Protein AF-A0A959F162-F1 (afdb_monomer_lite)

Foldseek 3Di:
DVLLVVVLQVVQVVVVDDRDDDPVSVCVCVVVVCSVLVLVVVLLVVVCVVPVVLSQLQQLLQLLLVQADPVLFGHKDFPVRSCQQQVVVPVCVVVVVVSCVVSQQKDWDDDPDPPDGIIIIGSDGSVRVVSVVCLCPDPGLQSLLVVLLVVLLVQQPDPDPDRDADDPVSLVSNVSSCNNHTDDDPSSVVSSVVNVVVNVVVVVVVVVVVVVVVVVVVVVVVVVVVVVD

Secondary structure (DSSP, 8-state):
-HHHHHHHHHHHHHTSS-----HHHHHHHHHH-HHHHHHHHHHHHHHHHH-HHHHHHSHHHHHHHHTB-TTS-B--EEHHHHHHHTGGGHHHHHHHHHHHHHTTSEEEEPPSSTTPPPEEEES-TTHHHHHHHHHHH--SHHHHHHHHHHHHHHHHTS--SS--PPPHHHHHHHHHHGGGSPPPPHHHHHHHHHHHHHHHHHHHHHHHHHHHHHHHHHHHHHHHHHH--

Sequence (229 aa):
LQILLQKMWQEATQTGAPPAFTIQQYRHLKRRGILLSHFLQEKLEELGRWNREVIDSGLVIDLLMFHTTAHSTSNQRRISEIRERYEHRLDVLENLLQEFRAKYLLVDVPNQQEAGEDALSLAHDILAPLIRKEFEVSDKPGQMAARILANRVREWRGKDEEKPLLDETSLEIVEKGRPGMRIWLVDEAELVRESQEHVAALRRQRRNARIGLGLASVFVLVFAALFFL

pLDDT: mean 86.14, std 13.07, range [49.59, 98.44]

Radius of gyration: 26.23 Å; chains: 1; bounding box: 67×38×92 Å

Structure (mmCIF, N/CA/C/O backbone):
data_AF-A0A959F162-F1
#
_entry.id   AF-A0A959F162-F1
#
loop_
_atom_site.group_PDB
_atom_site.id
_atom_site.type_symbol
_atom_site.label_atom_id
_atom_site.label_alt_id
_atom_site.label_comp_id
_atom_site.label_asym_id
_atom_site.label_entity_id
_atom_site.label_seq_id
_atom_site.pdbx_PDB_ins_code
_atom_site.Cartn_x
_atom_site.Cartn_y
_atom_site.Cartn_z
_atom_site.occupancy
_atom_site.B_iso_or_equiv
_atom_site.auth_seq_id
_atom_site.auth_comp_id
_atom_site.auth_asym_id
_atom_site.auth_atom_id
_atom_site.pdbx_PDB_model_num
ATOM 1 N N . LEU A 1 1 ? -15.715 -2.131 21.235 1.00 57.50 1 LEU A N 1
ATOM 2 C CA . LEU A 1 1 ? -16.967 -2.528 21.934 1.00 57.50 1 LEU A CA 1
ATOM 3 C C . LEU A 1 1 ? -18.208 -2.031 21.189 1.00 57.50 1 LEU A C 1
ATOM 5 O O . LEU A 1 1 ? -19.116 -2.817 20.971 1.00 57.50 1 LEU A O 1
ATOM 9 N N . GLN A 1 2 ? -18.219 -0.774 20.741 1.00 61.78 2 GLN A N 1
ATOM 10 C CA . GLN A 1 2 ? -19.352 -0.139 20.057 1.00 61.78 2 GLN A CA 1
ATOM 11 C C . GLN A 1 2 ? -19.804 -0.864 18.773 1.00 61.78 2 GLN A C 1
ATOM 13 O O . GLN A 1 2 ? -20.970 -1.224 18.669 1.00 61.78 2 GLN A O 1
ATOM 18 N N . ILE A 1 3 ? -18.877 -1.213 17.870 1.00 64.12 3 ILE A N 1
ATOM 19 C CA . ILE A 1 3 ? -19.171 -2.007 16.653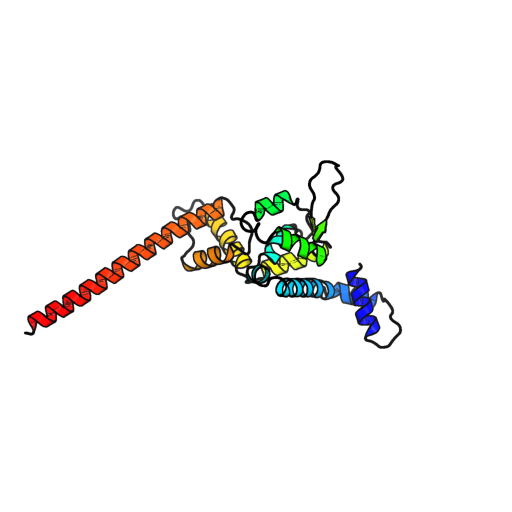 1.00 64.12 3 ILE A CA 1
ATOM 20 C C . ILE A 1 3 ? -19.802 -3.367 17.000 1.00 64.12 3 ILE A C 1
ATOM 22 O O . ILE A 1 3 ? -20.708 -3.856 16.328 1.00 64.12 3 ILE A O 1
ATOM 26 N N . LEU A 1 4 ? -19.328 -3.981 18.084 1.00 68.94 4 LEU A N 1
ATOM 27 C CA . LEU A 1 4 ? -19.794 -5.286 18.533 1.00 68.94 4 LEU A CA 1
ATOM 28 C C . LEU A 1 4 ? -21.215 -5.217 19.102 1.00 68.94 4 LEU A C 1
ATOM 30 O O . LEU A 1 4 ? -22.044 -6.050 18.753 1.00 68.94 4 LEU A O 1
ATOM 34 N N . LEU A 1 5 ? -21.515 -4.189 19.893 1.00 74.75 5 LEU A N 1
ATOM 35 C CA . LEU A 1 5 ? -22.865 -3.929 20.392 1.00 74.75 5 LEU A CA 1
ATOM 36 C C . LEU A 1 5 ? -23.835 -3.597 19.252 1.00 74.75 5 LEU A C 1
ATOM 38 O O . LEU A 1 5 ? -24.952 -4.105 19.240 1.00 74.75 5 LEU A O 1
ATOM 42 N N . GLN A 1 6 ? -23.396 -2.818 18.259 1.00 74.94 6 GLN A N 1
ATOM 43 C CA . GLN A 1 6 ? -24.221 -2.451 17.108 1.00 74.94 6 GLN A CA 1
ATOM 44 C C . GLN A 1 6 ? -24.617 -3.669 16.264 1.00 74.94 6 GLN A C 1
ATOM 46 O O . GLN A 1 6 ? -25.782 -3.809 15.898 1.00 74.94 6 GLN A O 1
ATOM 51 N N . LYS A 1 7 ? -23.693 -4.602 16.002 1.00 68.94 7 LYS A N 1
ATOM 52 C CA . LYS A 1 7 ? -24.052 -5.834 15.284 1.00 68.94 7 LYS A CA 1
ATOM 53 C C . LYS A 1 7 ? -24.835 -6.826 16.140 1.00 68.94 7 LYS A C 1
ATOM 55 O O . LYS A 1 7 ? -25.739 -7.471 15.622 1.00 68.94 7 LYS A O 1
ATOM 60 N N . MET A 1 8 ? -24.533 -6.937 17.437 1.00 74.50 8 MET A N 1
ATOM 61 C CA . MET A 1 8 ? -25.362 -7.740 18.345 1.00 74.50 8 MET A CA 1
ATOM 62 C C . MET A 1 8 ? -26.804 -7.222 18.365 1.00 74.50 8 MET A C 1
ATOM 64 O O . MET A 1 8 ? -27.733 -8.017 18.440 1.00 74.50 8 MET A O 1
ATOM 68 N N . TRP A 1 9 ? -26.995 -5.906 18.245 1.00 78.00 9 TRP A N 1
ATOM 69 C CA . TRP A 1 9 ? -28.315 -5.288 18.160 1.00 78.00 9 TRP A CA 1
ATOM 70 C C . TRP A 1 9 ? -29.021 -5.623 16.844 1.00 78.00 9 TRP A C 1
ATOM 72 O O . TRP A 1 9 ? -30.185 -6.019 16.856 1.00 78.00 9 TRP A O 1
ATOM 82 N N . GLN A 1 10 ? -28.314 -5.539 15.714 1.00 79.12 10 GLN A N 1
ATOM 83 C CA . GLN A 1 10 ? -28.846 -5.940 14.406 1.00 79.12 10 GLN A CA 1
ATOM 84 C C . GLN A 1 10 ? -29.246 -7.425 14.360 1.00 79.12 10 GLN A C 1
ATOM 86 O O . GLN A 1 10 ? -30.330 -7.739 13.882 1.00 79.12 10 GLN A O 1
ATOM 91 N N . GLU A 1 11 ? -28.428 -8.343 14.890 1.00 74.12 11 GLU A N 1
ATOM 92 C CA . GLU A 1 11 ? -28.784 -9.773 14.949 1.00 74.12 11 GLU A CA 1
ATOM 93 C C . GLU A 1 11 ? -29.970 -10.028 15.891 1.00 74.12 11 GLU A C 1
ATOM 95 O O . GLU A 1 11 ? -30.868 -10.803 15.568 1.00 74.12 11 GLU A O 1
ATOM 100 N N . ALA A 1 12 ? -29.998 -9.362 17.048 1.00 76.12 12 ALA A N 1
ATOM 101 C CA . ALA A 1 12 ? -31.052 -9.547 18.042 1.00 76.12 12 ALA A CA 1
ATOM 102 C C . ALA A 1 12 ? -32.409 -8.965 17.607 1.00 76.12 12 ALA A C 1
ATOM 104 O O . ALA A 1 12 ? -33.440 -9.386 18.120 1.00 76.12 12 ALA A O 1
ATOM 105 N N . THR A 1 13 ? -32.420 -8.022 16.661 1.00 80.12 13 THR A N 1
ATOM 106 C CA . THR A 1 13 ? -33.649 -7.416 16.115 1.00 80.12 13 THR A CA 1
ATOM 107 C C . THR A 1 13 ? -34.210 -8.158 14.899 1.00 80.12 13 THR A C 1
ATOM 109 O O . THR A 1 13 ? -35.375 -7.966 14.561 1.00 80.12 13 THR A O 1
ATOM 112 N N . GLN A 1 14 ? -33.438 -9.056 14.274 1.00 77.56 14 GLN A N 1
ATOM 113 C CA . GLN A 1 14 ? -33.890 -9.872 13.134 1.00 77.56 14 GLN A CA 1
ATOM 114 C C . GLN A 1 14 ? -34.725 -11.098 13.538 1.00 77.56 14 GLN A C 1
ATOM 116 O O . GLN A 1 14 ? -35.460 -11.636 12.715 1.00 77.56 14 GLN A O 1
ATOM 121 N N . THR A 1 15 ? -34.634 -11.555 14.788 1.00 69.12 15 THR A N 1
ATOM 122 C CA . THR A 1 15 ? -35.272 -12.795 15.267 1.00 69.12 15 THR A CA 1
ATOM 123 C C . THR A 1 15 ? -36.689 -12.613 15.823 1.00 69.12 15 THR A C 1
ATOM 125 O O . THR A 1 15 ? -37.300 -13.595 16.236 1.00 69.12 15 THR A O 1
ATOM 128 N N . GLY A 1 16 ? -37.232 -11.388 15.849 1.00 61.62 16 GLY A N 1
ATOM 129 C CA . GLY A 1 16 ? -38.597 -11.093 16.324 1.00 61.62 16 GLY A CA 1
ATOM 130 C C . GLY A 1 16 ? -38.821 -11.263 17.837 1.00 61.62 16 GLY A C 1
ATOM 131 O O . GLY A 1 16 ? -39.910 -10.986 18.334 1.00 61.62 16 GLY A O 1
ATOM 132 N N . ALA A 1 17 ? -37.797 -11.696 18.574 1.00 67.88 17 ALA A N 1
ATOM 133 C CA . ALA A 1 17 ? -37.776 -11.783 20.029 1.00 67.88 17 ALA A CA 1
ATOM 134 C C . ALA A 1 17 ? -37.259 -10.468 20.650 1.00 67.88 17 ALA A C 1
ATOM 136 O O . ALA A 1 17 ? -36.632 -9.666 19.952 1.00 67.88 17 ALA A O 1
ATOM 137 N N . PRO A 1 18 ? -37.473 -10.228 21.959 1.00 69.12 18 PRO A N 1
ATOM 138 C CA . PRO A 1 18 ? -36.883 -9.083 22.644 1.00 69.12 18 PRO A CA 1
ATOM 139 C C . PRO A 1 18 ? -35.356 -9.092 22.468 1.00 69.12 18 PRO A C 1
ATOM 141 O O . PRO A 1 18 ? -34.731 -10.125 22.738 1.00 69.12 18 PRO A O 1
ATOM 144 N N . PRO A 1 19 ? -34.739 -7.984 22.021 1.00 70.38 19 PRO A N 1
ATOM 145 C CA . PRO A 1 19 ? -33.318 -7.973 21.725 1.00 70.38 19 PRO A CA 1
ATOM 146 C C . PRO A 1 19 ? -32.513 -8.177 23.012 1.00 70.38 19 PRO A C 1
ATOM 148 O O . PRO A 1 19 ? -32.494 -7.323 23.896 1.00 70.38 19 PRO A O 1
ATOM 151 N N . ALA A 1 20 ? -31.847 -9.327 23.119 1.00 72.88 20 ALA A N 1
ATOM 152 C CA . ALA A 1 20 ? -31.016 -9.685 24.260 1.00 72.88 20 ALA A CA 1
ATOM 153 C C . ALA A 1 20 ? -29.562 -9.865 23.820 1.00 72.88 20 ALA A C 1
ATOM 155 O O . ALA A 1 20 ? -29.277 -10.580 22.860 1.00 72.88 20 ALA A O 1
ATOM 156 N N . PHE A 1 21 ? -28.636 -9.247 24.554 1.00 78.06 21 PHE A N 1
ATOM 157 C CA . PHE A 1 21 ? -27.203 -9.429 24.348 1.00 78.06 21 PHE A CA 1
ATOM 158 C C . PHE A 1 21 ? -26.701 -10.637 25.136 1.00 78.06 21 PHE A C 1
ATOM 160 O O . PHE A 1 21 ? -26.588 -10.592 26.360 1.00 78.06 21 PHE A O 1
ATOM 167 N N . THR A 1 22 ? -26.374 -11.728 24.441 1.00 78.75 22 THR A N 1
ATOM 168 C CA . THR A 1 22 ? -25.923 -12.968 25.091 1.00 78.75 22 THR A CA 1
ATOM 169 C C . THR A 1 22 ? -24.412 -13.185 24.974 1.00 78.75 22 THR A C 1
ATOM 171 O O . THR A 1 22 ? -23.775 -12.851 23.970 1.00 78.75 22 THR A O 1
ATOM 174 N N . ILE A 1 23 ? -23.821 -13.840 25.983 1.00 74.44 23 ILE A N 1
ATOM 175 C CA . ILE A 1 23 ? -22.415 -14.292 25.947 1.00 74.44 23 ILE A CA 1
ATOM 176 C C . ILE A 1 23 ? -22.182 -15.246 24.764 1.00 74.44 23 ILE A C 1
ATOM 178 O O . ILE A 1 23 ? -21.092 -15.275 24.191 1.00 74.44 23 ILE A O 1
ATOM 182 N N . GLN A 1 24 ? -23.197 -16.019 24.376 1.00 73.62 24 GLN A N 1
ATOM 183 C CA . GLN A 1 24 ? -23.119 -16.958 23.262 1.00 73.62 24 GLN A CA 1
ATOM 184 C C . GLN A 1 24 ? -23.034 -16.233 21.909 1.00 73.62 24 GLN A C 1
ATOM 186 O O . GLN A 1 24 ? -22.167 -16.592 21.113 1.00 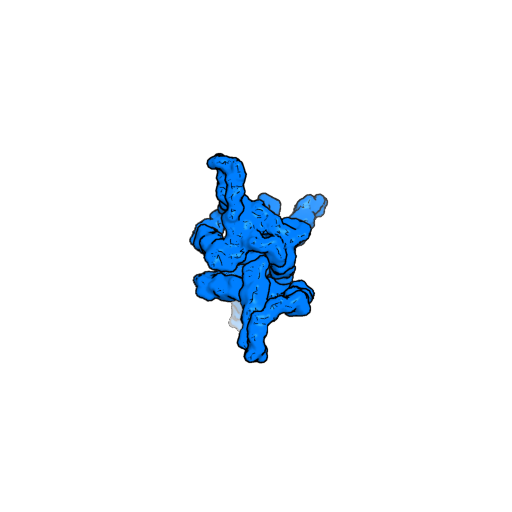73.62 24 GLN A O 1
ATOM 191 N N . GLN A 1 25 ? -23.815 -15.162 21.693 1.00 66.00 25 GLN A N 1
ATOM 192 C CA . GLN A 1 25 ? -23.673 -14.256 20.539 1.00 66.00 25 GLN A CA 1
ATOM 193 C C . GLN A 1 25 ? -22.308 -13.569 20.533 1.00 66.00 25 GLN A C 1
ATOM 195 O O . GLN A 1 25 ? -21.601 -13.635 19.533 1.00 66.00 25 GLN A O 1
ATOM 200 N N . TYR A 1 26 ? -21.869 -13.002 21.662 1.00 67.69 26 TYR A N 1
ATOM 201 C CA . TYR A 1 26 ? -20.534 -12.404 21.770 1.00 67.69 26 TYR A CA 1
ATOM 202 C C . TYR A 1 26 ? -19.430 -13.399 21.385 1.00 67.69 26 TYR A C 1
ATOM 204 O O . TYR A 1 26 ? -18.564 -13.092 20.568 1.00 67.69 26 TYR A O 1
ATOM 212 N N . ARG A 1 27 ? -19.466 -14.624 21.927 1.00 68.38 27 ARG A N 1
ATOM 213 C CA . ARG A 1 27 ? -18.483 -15.676 21.622 1.00 68.38 27 ARG A CA 1
ATOM 214 C C . ARG A 1 27 ? -18.608 -16.203 20.194 1.00 68.38 27 ARG A C 1
ATOM 216 O O . ARG A 1 27 ? -17.606 -16.654 19.650 1.00 68.38 27 ARG A O 1
ATOM 223 N N . HIS A 1 28 ? -19.796 -16.198 19.595 1.00 64.69 28 HIS A N 1
ATOM 224 C CA . HIS A 1 28 ? -20.014 -16.564 18.193 1.00 64.69 28 HIS A CA 1
ATOM 225 C C . HIS A 1 28 ? -19.421 -15.505 17.251 1.00 64.69 28 HIS A C 1
ATOM 227 O O . HIS A 1 28 ? -18.603 -15.833 16.391 1.00 64.69 28 HIS A O 1
ATOM 233 N N . LEU A 1 29 ? -19.724 -14.229 17.494 1.00 61.59 29 LEU A N 1
ATOM 234 C CA . LEU A 1 29 ? -19.198 -13.088 16.745 1.00 61.59 29 LEU A CA 1
ATOM 235 C C . LEU A 1 29 ? -17.675 -12.948 16.889 1.00 61.59 29 LEU A C 1
ATOM 237 O O . LEU A 1 29 ? -16.971 -12.734 15.902 1.00 61.59 29 LEU A O 1
ATOM 241 N N . LYS A 1 30 ? -17.156 -13.143 18.108 1.00 61.75 30 LYS A N 1
ATOM 242 C CA . LYS A 1 30 ? -15.720 -13.115 18.420 1.00 61.75 30 LYS A CA 1
ATOM 243 C C . LYS A 1 30 ? -14.958 -14.271 17.772 1.00 61.75 30 LYS A C 1
ATOM 245 O O . LYS A 1 30 ? -13.875 -14.047 17.247 1.00 61.75 30 LYS A O 1
ATOM 250 N N . ARG A 1 31 ? -15.512 -15.492 17.778 1.00 59.34 31 ARG A N 1
ATOM 251 C CA . ARG A 1 31 ? -14.863 -16.670 17.166 1.00 59.34 31 ARG A CA 1
ATOM 252 C C . ARG A 1 31 ? -14.811 -16.604 15.648 1.00 59.34 31 ARG A C 1
ATOM 254 O O . ARG A 1 31 ? -13.912 -17.187 15.059 1.00 59.34 31 ARG A O 1
ATOM 261 N N . ARG A 1 32 ? -15.763 -15.922 15.013 1.00 54.22 32 ARG A N 1
ATOM 262 C CA . ARG A 1 32 ? -15.814 -15.874 13.553 1.00 54.22 32 ARG A CA 1
ATOM 263 C C . ARG A 1 32 ? -14.893 -14.810 12.953 1.00 54.22 32 ARG A C 1
ATOM 265 O O . ARG A 1 32 ? -14.590 -14.922 11.777 1.00 54.22 32 ARG A O 1
ATOM 272 N N . GLY A 1 33 ? -14.497 -13.752 13.672 1.00 56.25 33 GLY A N 1
ATOM 273 C CA . GLY A 1 33 ? -13.792 -12.601 13.062 1.00 56.25 33 GLY A CA 1
ATOM 274 C C . GLY A 1 33 ? -14.595 -11.878 11.954 1.00 56.25 33 GLY A C 1
ATOM 275 O O . GLY A 1 33 ? -14.174 -10.843 11.437 1.00 56.25 33 GLY A O 1
ATOM 276 N N . ILE A 1 34 ? -15.784 -12.395 11.622 1.00 58.28 34 ILE A N 1
ATOM 277 C CA . ILE A 1 34 ? -16.694 -11.973 10.551 1.00 58.28 34 ILE A CA 1
ATOM 278 C C . ILE A 1 34 ? -17.247 -10.584 10.808 1.00 58.28 34 ILE A C 1
ATOM 280 O O . ILE A 1 34 ? -17.512 -9.840 9.875 1.00 58.28 34 ILE A O 1
ATOM 284 N N . LEU A 1 35 ? -17.393 -10.195 12.073 1.00 65.81 35 LEU A N 1
ATOM 285 C CA . LEU A 1 35 ? -17.911 -8.875 12.394 1.00 65.81 35 LEU A CA 1
ATOM 286 C C . LEU A 1 35 ? -17.000 -7.754 11.894 1.00 65.81 35 LEU A C 1
ATOM 288 O O . LEU A 1 35 ? -17.482 -6.743 11.397 1.00 65.81 35 LEU A O 1
ATOM 292 N N . LEU A 1 36 ? -15.695 -7.958 12.068 1.00 69.81 36 LEU A N 1
ATOM 293 C CA . LEU A 1 36 ? -14.670 -6.936 11.898 1.00 69.81 36 LEU A CA 1
ATOM 294 C C . LEU A 1 36 ? -14.037 -6.992 10.514 1.00 69.81 36 LEU A C 1
ATOM 296 O O . LEU A 1 36 ? -13.731 -5.946 9.959 1.00 69.81 36 LEU A O 1
ATOM 300 N N . SER A 1 37 ? -13.925 -8.186 9.927 1.00 74.31 37 SER A N 1
ATOM 301 C CA . SER A 1 37 ? -13.636 -8.322 8.494 1.00 74.31 37 SER A CA 1
ATOM 302 C C . SER A 1 37 ? -14.745 -7.696 7.650 1.00 74.31 37 SER A C 1
ATOM 304 O O . SER A 1 37 ? -14.444 -6.892 6.780 1.00 74.31 37 SER A O 1
ATOM 306 N N . HIS A 1 38 ? -16.019 -7.951 7.974 1.00 80.56 38 HIS A N 1
ATOM 307 C CA . HIS A 1 38 ? -17.137 -7.277 7.310 1.00 80.56 38 HIS A CA 1
ATOM 308 C C . HIS A 1 38 ? -17.135 -5.769 7.565 1.00 80.56 38 HIS A C 1
ATOM 310 O O . HIS A 1 38 ? -17.458 -5.013 6.663 1.00 80.56 38 HIS A O 1
ATOM 316 N N . PHE A 1 39 ? -16.789 -5.317 8.775 1.00 84.44 39 PHE A N 1
ATOM 317 C CA . PHE A 1 39 ? -16.646 -3.885 9.042 1.00 84.44 39 PHE A CA 1
ATOM 318 C C . PHE A 1 39 ? -15.571 -3.265 8.142 1.00 84.44 39 PHE A C 1
ATOM 320 O O . PHE A 1 39 ? -15.850 -2.285 7.464 1.00 84.44 39 PHE A O 1
ATOM 327 N N . LEU A 1 40 ? -14.370 -3.852 8.093 1.00 90.19 40 LEU A N 1
ATOM 328 C CA . LEU A 1 40 ? -13.292 -3.355 7.241 1.00 90.19 40 LEU A CA 1
ATOM 329 C C . LEU A 1 40 ? -13.725 -3.346 5.772 1.00 90.19 40 LEU A C 1
ATOM 331 O O . LEU A 1 40 ? -13.600 -2.318 5.118 1.00 90.19 40 LEU A O 1
ATOM 335 N N . GLN A 1 41 ? -14.295 -4.446 5.280 1.00 91.12 41 GLN A N 1
ATOM 336 C CA . GLN A 1 41 ? -14.769 -4.558 3.902 1.00 91.12 41 GLN A CA 1
ATOM 337 C C . GLN A 1 41 ? -15.833 -3.502 3.570 1.00 91.12 41 GLN A C 1
ATOM 339 O O . GLN A 1 41 ? -15.703 -2.806 2.569 1.00 91.12 41 GLN A O 1
ATOM 344 N N . GLU A 1 42 ? -16.826 -3.312 4.438 1.00 91.25 42 GLU A N 1
ATOM 345 C CA . GLU A 1 42 ? -17.858 -2.280 4.289 1.00 91.25 42 GLU A CA 1
ATOM 346 C C . GLU A 1 42 ? -17.242 -0.874 4.208 1.00 91.25 42 GLU A C 1
ATOM 348 O O . GLU A 1 42 ? -17.623 -0.075 3.352 1.00 91.25 42 GLU A O 1
ATOM 353 N N . LYS A 1 43 ? -16.232 -0.573 5.038 1.00 93.19 43 LYS A N 1
ATOM 354 C CA . LYS A 1 43 ? -15.541 0.727 4.991 1.00 93.19 43 LYS A CA 1
ATOM 355 C C . LYS A 1 43 ? -14.671 0.898 3.752 1.00 93.19 43 LYS A C 1
ATOM 357 O O . LYS A 1 43 ? -14.637 1.997 3.200 1.00 93.19 43 LYS A O 1
ATOM 362 N N . LEU A 1 44 ? -14.033 -0.165 3.265 1.00 94.88 44 LEU A N 1
ATOM 363 C CA . LEU A 1 44 ? -13.316 -0.145 1.987 1.00 94.88 44 LEU A CA 1
ATOM 364 C C . LEU A 1 44 ? -14.273 0.052 0.799 1.00 94.88 44 LEU A C 1
ATOM 366 O O . LEU A 1 44 ? -13.957 0.802 -0.122 1.00 94.88 44 LEU A O 1
ATOM 370 N N . GLU A 1 45 ? -15.464 -0.547 0.832 1.00 95.00 45 GLU A N 1
ATOM 371 C CA . GLU A 1 45 ? -16.499 -0.334 -0.186 1.00 95.00 45 GLU A CA 1
ATOM 372 C C . GLU A 1 45 ? -17.027 1.105 -0.176 1.00 95.00 45 GLU A C 1
ATOM 374 O O . GLU A 1 45 ? -17.170 1.718 -1.235 1.00 95.00 45 GLU A O 1
ATOM 379 N N . GLU A 1 46 ? -17.286 1.676 1.003 1.00 94.38 46 GLU A N 1
ATOM 380 C CA . GLU A 1 46 ? -17.665 3.087 1.145 1.00 94.38 46 GLU A CA 1
ATOM 381 C C . GLU A 1 46 ? -16.576 4.027 0.605 1.00 94.38 46 GLU A C 1
ATOM 383 O O . GLU A 1 46 ? -16.894 4.982 -0.105 1.00 94.38 46 GLU A O 1
ATOM 388 N N . LEU A 1 47 ? -15.298 3.748 0.891 1.00 95.94 47 LEU A N 1
ATOM 389 C CA . LEU A 1 47 ? -14.167 4.490 0.321 1.00 95.94 47 LEU A CA 1
ATOM 390 C C . LEU A 1 47 ? -14.114 4.360 -1.202 1.00 95.94 47 LEU A C 1
ATOM 392 O O . LEU A 1 47 ? -13.861 5.346 -1.885 1.00 95.94 47 LEU A O 1
ATOM 396 N N . GLY A 1 48 ? -14.412 3.179 -1.745 1.00 94.50 48 GLY A N 1
ATOM 397 C CA . GLY A 1 48 ? -14.439 2.947 -3.190 1.00 94.50 48 GLY A CA 1
ATOM 398 C C . GLY A 1 48 ? -15.561 3.690 -3.914 1.00 94.50 48 GLY A C 1
ATOM 399 O O . GLY A 1 48 ? -15.424 3.987 -5.101 1.00 94.50 48 GLY A O 1
ATOM 400 N N . ARG A 1 49 ? -16.658 4.020 -3.217 1.00 95.75 49 ARG A N 1
ATOM 401 C CA . ARG A 1 49 ? -17.709 4.910 -3.745 1.00 95.75 49 ARG A CA 1
ATOM 402 C C . ARG A 1 49 ? -17.273 6.373 -3.748 1.00 95.75 49 ARG A C 1
ATOM 404 O O . ARG A 1 49 ? -17.692 7.111 -4.630 1.00 95.75 49 ARG A O 1
ATOM 411 N N . TRP A 1 50 ? -16.460 6.778 -2.773 1.00 96.38 50 TRP A N 1
ATOM 412 C CA . TRP A 1 50 ? -15.911 8.131 -2.690 1.00 96.38 50 TRP A CA 1
ATOM 413 C C . TRP A 1 50 ? -14.805 8.360 -3.726 1.00 96.38 50 TRP A C 1
ATOM 415 O O . TRP A 1 50 ? -14.881 9.293 -4.521 1.00 96.38 50 TRP A O 1
ATOM 425 N N . ASN A 1 51 ? -13.798 7.488 -3.750 1.00 96.31 51 ASN A N 1
ATOM 426 C CA . ASN A 1 51 ? -12.706 7.541 -4.707 1.00 96.31 51 ASN A CA 1
ATOM 427 C C . ASN A 1 51 ? -12.237 6.119 -5.037 1.00 96.31 51 ASN A C 1
ATOM 429 O O . ASN A 1 51 ? -11.572 5.444 -4.249 1.00 96.31 51 ASN A O 1
ATOM 433 N N . ARG A 1 52 ? -12.585 5.659 -6.239 1.00 96.94 52 ARG A N 1
ATOM 434 C CA . ARG A 1 52 ? -12.224 4.317 -6.698 1.00 96.94 52 ARG A CA 1
ATOM 435 C C . ARG A 1 52 ? -10.727 4.181 -6.994 1.00 96.94 52 ARG A C 1
ATOM 437 O O . ARG A 1 52 ? -10.168 3.118 -6.755 1.00 96.94 52 ARG A O 1
ATOM 444 N N . GLU A 1 53 ? -10.060 5.243 -7.439 1.00 96.62 53 GLU A N 1
ATOM 445 C CA . GLU A 1 53 ? -8.640 5.213 -7.813 1.00 96.62 53 GLU A CA 1
ATOM 446 C C . GLU A 1 53 ? -7.736 4.829 -6.628 1.00 96.62 53 GLU A C 1
ATOM 448 O O . GLU A 1 53 ? -6.843 3.986 -6.756 1.00 96.62 53 GLU A O 1
ATOM 453 N N . VAL A 1 54 ? -7.985 5.394 -5.443 1.00 96.44 54 VAL A N 1
ATOM 454 C CA . VAL A 1 54 ? -7.179 5.105 -4.240 1.00 96.44 54 VAL A CA 1
ATOM 455 C C . VAL A 1 54 ? -7.400 3.683 -3.710 1.00 96.44 54 VAL A C 1
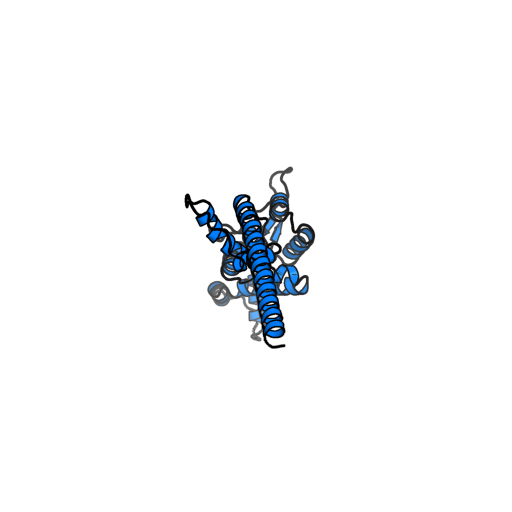ATOM 457 O O . VAL A 1 54 ? -6.496 3.099 -3.108 1.00 96.44 54 VAL A O 1
ATOM 460 N N . ILE A 1 55 ? -8.579 3.105 -3.962 1.00 97.00 55 ILE A N 1
ATOM 461 C CA . ILE A 1 55 ? -8.884 1.708 -3.636 1.00 97.00 55 ILE A CA 1
ATOM 462 C C . ILE A 1 55 ? -8.272 0.768 -4.664 1.00 97.00 55 ILE A C 1
ATOM 464 O O . ILE A 1 55 ? -7.692 -0.239 -4.275 1.00 97.00 55 ILE A O 1
ATOM 468 N N . ASP A 1 56 ? -8.384 1.062 -5.957 1.00 97.31 56 ASP A N 1
ATOM 469 C CA . ASP A 1 56 ? -7.924 0.169 -7.023 1.00 97.31 56 ASP A CA 1
ATOM 470 C C . ASP A 1 56 ? -6.403 0.137 -7.128 1.00 97.31 56 ASP A C 1
ATOM 472 O O . ASP A 1 56 ? -5.836 -0.936 -7.322 1.00 97.31 56 ASP A O 1
ATOM 476 N N . SER A 1 57 ? -5.737 1.272 -6.902 1.00 97.94 57 SER A N 1
ATOM 477 C CA . SER A 1 57 ? -4.273 1.338 -6.828 1.00 97.94 57 SER A CA 1
ATOM 478 C C . SER A 1 57 ? -3.699 0.549 -5.646 1.00 97.94 57 SER A C 1
ATOM 480 O O . SER A 1 57 ? -2.588 0.032 -5.747 1.00 97.94 57 SER A O 1
ATOM 482 N N . GLY A 1 58 ? -4.449 0.416 -4.546 1.00 98.00 58 GLY A N 1
ATOM 483 C CA . GLY A 1 58 ? -3.997 -0.221 -3.304 1.00 98.00 58 GLY A CA 1
ATOM 484 C C . GLY A 1 58 ? -3.462 0.752 -2.248 1.00 98.00 58 GLY A C 1
ATOM 485 O O . GLY A 1 58 ? -3.054 0.296 -1.178 1.00 98.00 58 GLY A O 1
ATOM 486 N N . LEU A 1 59 ? -3.522 2.068 -2.498 1.00 98.44 59 LEU A N 1
ATOM 487 C CA . LEU A 1 59 ? -3.021 3.103 -1.583 1.00 98.44 59 LEU A CA 1
ATOM 488 C C . LEU A 1 59 ? -3.677 3.021 -0.200 1.00 98.44 59 LEU A C 1
ATOM 490 O O . LEU A 1 59 ? -3.002 3.147 0.820 1.00 98.44 59 LEU A O 1
ATOM 494 N N . VAL A 1 60 ? -4.988 2.765 -0.161 1.00 98.31 60 VAL A N 1
ATOM 495 C CA . VAL A 1 60 ? -5.736 2.625 1.096 1.00 98.31 60 VAL A CA 1
ATOM 496 C C . VAL A 1 60 ? -5.164 1.512 1.973 1.00 98.31 60 VAL A C 1
ATOM 498 O O . VAL A 1 60 ? -4.956 1.709 3.169 1.00 98.31 60 VAL A O 1
ATOM 501 N N . ILE A 1 61 ? -4.888 0.351 1.378 1.00 97.94 61 ILE A N 1
ATOM 502 C CA . ILE A 1 61 ? -4.373 -0.815 2.100 1.00 97.94 61 ILE A CA 1
ATOM 503 C C . ILE A 1 61 ? -2.936 -0.554 2.563 1.00 97.94 61 ILE A C 1
ATOM 505 O O . ILE A 1 61 ? -2.599 -0.883 3.698 1.00 97.94 61 ILE A O 1
ATOM 509 N N . ASP A 1 62 ? -2.105 0.085 1.733 1.00 98.44 62 ASP A N 1
ATOM 510 C CA . ASP A 1 62 ? -0.723 0.429 2.087 1.00 98.44 62 ASP A CA 1
ATOM 511 C C . ASP A 1 62 ? -0.651 1.417 3.268 1.00 98.44 62 ASP A C 1
ATOM 513 O O . ASP A 1 62 ? 0.074 1.178 4.238 1.00 98.44 62 ASP A O 1
ATOM 517 N N . LEU A 1 63 ? -1.468 2.476 3.245 1.00 98.38 63 LEU A N 1
ATOM 518 C CA . LEU A 1 63 ? -1.508 3.488 4.306 1.00 98.38 63 LEU A CA 1
ATOM 519 C C . LEU A 1 63 ? -2.050 2.913 5.623 1.00 98.38 63 LEU A C 1
ATOM 521 O O . LEU A 1 63 ? -1.485 3.152 6.696 1.00 98.38 63 LEU A O 1
ATOM 525 N N . LEU A 1 64 ? -3.106 2.097 5.566 1.00 98.19 64 LEU A N 1
ATOM 526 C CA . LEU A 1 64 ? -3.599 1.392 6.751 1.00 98.19 64 LEU A CA 1
ATOM 527 C C . LEU A 1 64 ? -2.557 0.397 7.287 1.00 98.19 64 LEU A C 1
ATOM 529 O O . LEU A 1 64 ? -2.381 0.312 8.503 1.00 98.19 64 LEU A O 1
ATOM 533 N N . MET A 1 65 ? -1.813 -0.305 6.417 1.00 98.19 65 MET A N 1
ATOM 534 C CA . MET A 1 65 ? -0.722 -1.200 6.835 1.00 98.19 65 MET A CA 1
ATOM 535 C C . MET A 1 65 ? 0.343 -0.432 7.617 1.00 98.19 65 MET A C 1
ATOM 537 O O . MET A 1 65 ? 0.827 -0.924 8.637 1.00 98.19 65 MET A O 1
ATOM 541 N N . PHE A 1 66 ? 0.665 0.801 7.212 1.00 98.00 66 PHE A N 1
ATOM 542 C CA . PHE A 1 66 ? 1.651 1.631 7.906 1.00 98.00 66 PHE A CA 1
ATOM 543 C C . PHE A 1 66 ? 1.304 1.899 9.385 1.00 98.00 66 PHE A C 1
ATOM 545 O O . PHE A 1 66 ? 2.213 2.078 10.203 1.00 98.00 66 PHE A O 1
ATOM 552 N N . HIS A 1 67 ? 0.021 1.831 9.747 1.00 97.88 67 HIS A N 1
ATOM 553 C CA . HIS A 1 67 ? -0.484 1.921 11.122 1.00 97.88 67 HIS A CA 1
ATOM 554 C C . HIS A 1 67 ? -0.524 0.564 11.847 1.00 97.88 67 HIS A C 1
ATOM 556 O O . HIS A 1 67 ? -1.171 0.428 12.882 1.00 97.88 67 HIS A O 1
ATOM 562 N N . THR A 1 68 ? 0.166 -0.455 11.333 1.00 97.44 68 THR A N 1
ATOM 563 C CA . THR A 1 68 ? 0.312 -1.768 11.975 1.00 97.44 68 THR A CA 1
ATOM 564 C C . THR A 1 68 ? 1.759 -2.033 12.385 1.00 97.44 68 THR A C 1
ATOM 566 O O . THR A 1 68 ? 2.706 -1.480 11.819 1.00 97.44 68 THR A O 1
ATOM 569 N N . THR A 1 69 ? 1.942 -2.907 13.371 1.00 95.31 69 THR A N 1
ATOM 570 C CA . THR A 1 69 ? 3.247 -3.455 13.760 1.00 95.31 69 THR A CA 1
ATOM 571 C C . THR A 1 69 ? 3.457 -4.854 13.174 1.00 95.31 69 THR A C 1
ATOM 573 O O . THR A 1 69 ? 2.514 -5.518 12.738 1.00 95.31 69 THR A O 1
ATOM 576 N N . ALA A 1 70 ? 4.696 -5.352 13.226 1.00 91.75 70 ALA A N 1
ATOM 577 C CA . ALA A 1 70 ? 5.014 -6.736 12.862 1.00 91.75 70 ALA A CA 1
ATOM 578 C C . ALA A 1 70 ? 4.265 -7.777 13.720 1.00 91.75 70 ALA A C 1
ATOM 580 O O . ALA A 1 70 ? 3.988 -8.875 13.248 1.00 91.75 70 ALA A O 1
ATOM 581 N N . HIS A 1 71 ? 3.879 -7.418 14.949 1.00 90.31 71 HIS A N 1
ATOM 582 C CA . HIS A 1 71 ? 3.123 -8.278 15.864 1.00 90.31 71 HIS A CA 1
ATOM 583 C C . HIS A 1 71 ? 1.604 -8.178 15.660 1.00 90.31 71 HIS A C 1
ATOM 585 O O . HIS A 1 71 ? 0.841 -8.655 16.494 1.00 90.31 71 HIS A O 1
ATOM 591 N N . SER A 1 72 ? 1.155 -7.581 14.549 1.00 89.69 72 SER A N 1
ATOM 592 C CA . SER A 1 72 ? -0.265 -7.402 14.226 1.00 89.69 72 SER A CA 1
ATOM 593 C C . SER A 1 72 ? -1.036 -6.596 15.273 1.00 89.69 72 SER A C 1
ATOM 595 O O . SER A 1 72 ? -2.178 -6.913 15.582 1.00 89.69 72 SER A O 1
ATOM 597 N N . THR A 1 73 ? -0.416 -5.540 15.794 1.00 90.50 73 THR A N 1
ATOM 598 C CA . THR A 1 73 ? -1.066 -4.541 16.655 1.00 90.50 73 THR A CA 1
ATOM 599 C C . THR A 1 73 ? -1.105 -3.183 15.962 1.00 90.50 73 THR A C 1
ATOM 601 O O . THR A 1 73 ? -0.375 -2.949 14.994 1.00 90.50 73 THR A O 1
ATOM 604 N N . SER A 1 74 ? -1.962 -2.286 16.436 1.00 92.81 74 SER A N 1
ATOM 605 C CA . SER A 1 74 ? -2.025 -0.897 16.001 1.00 92.81 74 SER A CA 1
ATOM 606 C C . SER A 1 74 ? -0.757 -0.156 16.411 1.00 92.81 74 SER A C 1
ATOM 608 O O . SER A 1 74 ? -0.277 -0.276 17.538 1.00 92.81 74 SER A O 1
ATOM 610 N N . ASN A 1 75 ? -0.251 0.658 15.495 1.00 93.81 75 ASN A N 1
ATOM 611 C CA . ASN A 1 75 ? 0.844 1.582 15.719 1.00 93.81 75 ASN A CA 1
ATOM 612 C C . ASN A 1 75 ? 0.358 3.023 15.551 1.00 93.81 75 ASN A C 1
ATOM 614 O O . ASN A 1 75 ? -0.539 3.295 14.752 1.00 93.81 75 ASN A O 1
ATOM 618 N N . GLN A 1 76 ? 0.970 3.937 16.293 1.00 94.44 76 GLN A N 1
ATOM 619 C CA . GLN A 1 76 ? 0.728 5.368 16.157 1.00 94.44 76 GLN A CA 1
ATOM 620 C C . GLN A 1 76 ? 1.692 5.944 15.120 1.00 94.44 76 GLN A C 1
ATOM 622 O O . GLN A 1 76 ? 2.860 5.550 15.075 1.00 94.44 76 GLN A O 1
ATOM 627 N N . ARG A 1 77 ? 1.210 6.861 14.282 1.00 95.56 77 ARG A N 1
ATOM 628 C CA . ARG A 1 77 ? 2.004 7.556 13.263 1.00 95.56 77 ARG A CA 1
ATOM 629 C C . ARG A 1 77 ? 1.754 9.044 13.345 1.00 95.56 77 ARG A C 1
ATOM 631 O O . ARG A 1 77 ? 0.600 9.467 13.386 1.00 95.56 77 ARG A O 1
ATOM 638 N N . ARG A 1 78 ? 2.824 9.833 13.346 1.00 94.38 78 ARG A N 1
ATOM 639 C CA . ARG A 1 78 ? 2.688 11.290 13.272 1.00 94.38 78 ARG A CA 1
ATOM 640 C C . ARG A 1 78 ? 2.211 11.687 11.886 1.00 94.38 78 ARG A C 1
ATOM 642 O O . ARG A 1 78 ? 2.579 11.056 10.894 1.00 94.38 78 ARG A O 1
ATOM 649 N N . ILE A 1 79 ? 1.429 12.758 11.804 1.00 93.38 79 ILE A N 1
ATOM 650 C CA . ILE A 1 79 ? 0.951 13.259 10.509 1.00 93.38 79 ILE A CA 1
ATOM 651 C C . ILE A 1 79 ? 2.131 13.656 9.600 1.00 93.38 79 ILE A C 1
ATOM 653 O O . ILE A 1 79 ? 2.084 13.399 8.398 1.00 93.38 79 ILE A O 1
ATOM 657 N N . SER A 1 80 ? 3.212 14.207 10.160 1.00 94.25 80 SER A N 1
ATOM 658 C CA . SER A 1 80 ? 4.455 14.523 9.435 1.00 94.25 80 SER A CA 1
ATOM 659 C C . SER A 1 80 ? 5.080 13.291 8.764 1.00 94.25 80 SER A C 1
ATOM 661 O O . SER A 1 80 ? 5.353 13.323 7.567 1.00 94.25 80 SER A O 1
ATOM 663 N N . GLU A 1 81 ? 5.213 12.180 9.494 1.00 95.81 81 GLU A N 1
ATOM 664 C CA . GLU A 1 81 ? 5.754 10.912 8.981 1.00 95.81 81 GLU A CA 1
ATOM 665 C C . GLU A 1 81 ? 4.894 10.335 7.854 1.00 95.81 81 GLU A C 1
ATOM 667 O O . GLU A 1 81 ? 5.408 9.737 6.909 1.00 95.81 81 GLU A O 1
ATOM 672 N N . ILE A 1 82 ? 3.570 10.492 7.952 1.00 97.19 82 ILE A N 1
ATOM 673 C CA . ILE A 1 82 ? 2.650 10.063 6.897 1.00 97.19 82 ILE A CA 1
ATOM 674 C C . ILE A 1 82 ? 2.872 10.923 5.644 1.00 97.19 82 ILE A C 1
ATOM 676 O O . ILE A 1 82 ? 2.990 10.374 4.550 1.00 97.19 82 ILE A O 1
ATOM 680 N N . ARG A 1 83 ? 2.974 12.251 5.787 1.00 96.94 83 ARG A N 1
ATOM 681 C CA . ARG A 1 83 ? 3.214 13.167 4.657 1.00 96.94 83 ARG A CA 1
ATOM 682 C C . ARG A 1 83 ? 4.537 12.896 3.955 1.00 96.94 83 ARG A C 1
ATOM 684 O O . ARG A 1 83 ? 4.549 12.841 2.735 1.00 96.94 83 ARG A O 1
ATOM 691 N N . GLU A 1 84 ? 5.610 12.675 4.709 1.00 96.62 84 GLU A N 1
ATOM 692 C CA . GLU A 1 84 ? 6.923 12.327 4.153 1.00 96.62 84 GLU A CA 1
ATOM 693 C C . GLU A 1 84 ? 6.860 11.000 3.380 1.00 96.62 84 GLU A C 1
ATOM 695 O O . GLU A 1 84 ? 7.301 10.896 2.237 1.00 96.62 84 GLU A O 1
ATOM 700 N N . ARG A 1 85 ? 6.232 9.974 3.965 1.00 97.69 85 ARG A N 1
ATOM 701 C CA . ARG A 1 85 ? 6.137 8.640 3.352 1.00 97.69 85 ARG A CA 1
ATOM 702 C C . ARG A 1 85 ? 5.306 8.606 2.065 1.00 97.69 85 ARG A C 1
ATOM 704 O O . ARG A 1 85 ? 5.529 7.727 1.226 1.00 97.69 85 ARG A O 1
ATOM 711 N N . TYR A 1 86 ? 4.341 9.510 1.933 1.00 97.88 86 TYR A N 1
ATOM 712 C CA . TYR A 1 86 ? 3.418 9.603 0.801 1.00 97.88 86 TYR A CA 1
ATOM 713 C C . TYR A 1 86 ? 3.519 10.963 0.094 1.00 97.88 86 TYR A C 1
ATOM 715 O O . TYR A 1 86 ? 2.522 11.451 -0.440 1.00 97.88 86 TYR A O 1
ATOM 723 N N . GLU A 1 87 ? 4.709 11.575 0.063 1.00 96.94 87 GLU A N 1
ATOM 724 C CA . GLU A 1 87 ? 4.919 12.914 -0.513 1.00 96.94 87 GLU A CA 1
ATOM 725 C C . GLU A 1 87 ? 4.494 13.016 -1.989 1.00 96.94 87 GLU A C 1
ATOM 727 O O . GLU A 1 87 ? 4.049 14.060 -2.462 1.00 96.94 87 GLU A O 1
ATOM 732 N N . HIS A 1 88 ? 4.554 11.905 -2.725 1.00 96.62 88 HIS A N 1
ATOM 733 C CA . HIS A 1 88 ? 4.135 11.823 -4.123 1.00 96.62 88 HIS A CA 1
ATOM 734 C C . HIS A 1 88 ? 2.614 11.748 -4.304 1.00 96.62 88 HIS A C 1
ATOM 736 O O . HIS A 1 88 ? 2.155 11.775 -5.444 1.00 96.62 88 HIS A O 1
ATOM 742 N N . ARG A 1 89 ? 1.844 11.619 -3.213 1.00 96.94 89 ARG A N 1
ATOM 743 C CA . ARG A 1 89 ? 0.373 11.517 -3.188 1.00 96.94 89 ARG A CA 1
ATOM 744 C C . ARG A 1 89 ? -0.299 12.570 -2.298 1.00 96.94 89 ARG A C 1
ATOM 746 O O . ARG A 1 89 ? -1.418 12.366 -1.820 1.00 96.94 89 ARG A O 1
ATOM 753 N N . LEU A 1 90 ? 0.363 13.705 -2.056 1.00 95.88 90 LEU A N 1
ATOM 754 C CA . LEU A 1 90 ? -0.211 14.806 -1.266 1.00 95.88 90 LEU A CA 1
ATOM 755 C C . LEU A 1 90 ? -1.515 15.362 -1.865 1.00 95.88 90 LEU A C 1
ATOM 757 O O . LEU A 1 90 ? -2.332 15.911 -1.131 1.00 95.88 90 LEU A O 1
ATOM 761 N N . ASP A 1 91 ? -1.734 15.167 -3.167 1.00 95.62 91 ASP A N 1
ATOM 762 C CA . ASP A 1 91 ? -2.954 15.525 -3.896 1.00 95.62 91 ASP A CA 1
ATOM 763 C C . ASP A 1 91 ? -4.225 14.874 -3.321 1.00 95.62 91 ASP A C 1
ATOM 765 O O . ASP A 1 91 ? -5.289 15.495 -3.314 1.00 95.62 91 ASP A O 1
ATOM 769 N N . VAL A 1 92 ? -4.119 13.644 -2.805 1.00 96.50 92 VAL A N 1
ATOM 770 C CA . VAL A 1 92 ? -5.250 12.884 -2.237 1.00 96.50 92 VAL A CA 1
ATOM 771 C C . VAL A 1 92 ? -5.120 12.616 -0.740 1.00 96.50 92 VAL A C 1
ATOM 773 O O . VAL A 1 9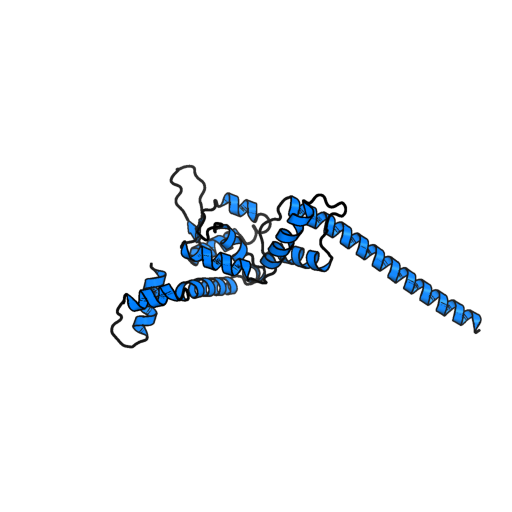2 ? -6.119 12.276 -0.101 1.00 96.50 92 VAL A O 1
ATOM 776 N N . LEU A 1 93 ? -3.916 12.752 -0.174 1.00 96.94 93 LEU A N 1
ATOM 777 C CA . LEU A 1 93 ? -3.599 12.290 1.177 1.00 96.94 93 LEU A CA 1
ATOM 778 C C . LEU A 1 93 ? -4.493 12.918 2.251 1.00 96.94 93 LEU A C 1
ATOM 780 O O . LEU A 1 93 ? -5.076 12.194 3.052 1.00 96.94 93 LEU A O 1
ATOM 784 N N . GLU A 1 94 ? -4.626 14.245 2.268 1.00 95.38 94 GLU A N 1
ATOM 785 C CA . GLU A 1 94 ? -5.372 14.942 3.327 1.00 95.38 94 GLU A CA 1
ATOM 786 C C . GLU A 1 94 ? -6.856 14.553 3.327 1.00 95.38 94 GLU A C 1
ATOM 788 O O . GLU A 1 94 ? -7.415 14.223 4.375 1.00 95.38 94 GLU A O 1
ATOM 793 N N . ASN A 1 95 ? -7.476 14.488 2.145 1.00 97.31 95 ASN A N 1
ATOM 794 C CA . ASN A 1 95 ? -8.865 14.048 2.009 1.00 97.31 95 ASN A CA 1
ATOM 795 C C . ASN A 1 95 ? -9.023 12.570 2.396 1.00 97.31 95 ASN A C 1
ATOM 797 O O . ASN A 1 95 ? -9.993 12.201 3.056 1.00 97.31 95 ASN A O 1
ATOM 801 N N . LEU A 1 96 ? -8.049 11.721 2.053 1.00 97.69 96 LEU A N 1
ATOM 802 C CA . LEU A 1 96 ? -8.065 10.313 2.443 1.00 97.69 96 LEU A CA 1
ATOM 803 C C . LEU A 1 96 ? -7.962 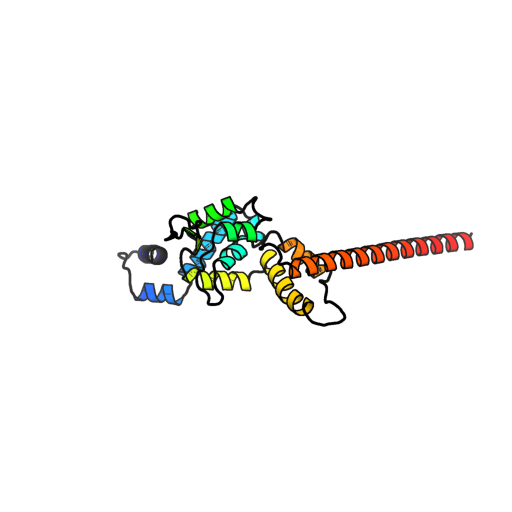10.136 3.968 1.00 97.69 96 LEU A C 1
ATOM 805 O O . LEU A 1 96 ? -8.678 9.317 4.542 1.00 97.69 96 LEU A O 1
ATOM 809 N N . LEU A 1 97 ? -7.118 10.922 4.644 1.00 97.06 97 LEU A N 1
ATOM 810 C CA . LEU A 1 97 ? -7.026 10.907 6.107 1.00 97.06 97 LEU A CA 1
ATOM 811 C C . LEU A 1 97 ? -8.325 11.391 6.767 1.00 97.06 97 LEU A C 1
ATOM 813 O O . LEU A 1 97 ? -8.705 10.874 7.818 1.00 97.06 97 LEU A O 1
ATOM 817 N N . GLN A 1 98 ? -9.022 12.364 6.174 1.00 96.44 98 GLN A N 1
ATOM 818 C CA . GLN A 1 98 ? -10.351 12.776 6.641 1.00 96.44 98 GLN A CA 1
ATOM 819 C C . GLN A 1 98 ? -11.375 11.647 6.486 1.00 96.44 98 GLN A C 1
ATOM 821 O O . GLN A 1 98 ? -12.105 11.356 7.432 1.00 96.44 98 GLN A O 1
ATOM 826 N N . GLU A 1 99 ? -11.379 10.950 5.350 1.00 97.69 99 GLU A N 1
ATOM 827 C CA . GLU A 1 99 ? -12.261 9.800 5.129 1.00 97.69 99 GLU A CA 1
ATOM 828 C C . GLU A 1 99 ? -11.970 8.645 6.094 1.00 97.69 99 GLU A C 1
ATOM 830 O O . GLU A 1 99 ? -12.896 8.027 6.623 1.00 97.69 99 GLU A O 1
ATOM 835 N N . PHE A 1 100 ? -10.699 8.376 6.405 1.00 97.38 100 PHE A N 1
ATOM 836 C CA . PHE A 1 100 ? -10.348 7.386 7.424 1.00 97.38 100 PHE A CA 1
ATOM 837 C C . PHE A 1 100 ? -10.873 7.748 8.811 1.00 97.38 100 PHE A C 1
ATOM 839 O O . PHE A 1 100 ? -11.333 6.851 9.523 1.00 97.38 100 PHE A O 1
ATOM 846 N N . ARG A 1 101 ? -10.862 9.033 9.186 1.00 94.69 101 ARG A N 1
ATOM 847 C CA . ARG A 1 101 ? -11.474 9.499 10.440 1.00 94.69 101 ARG A CA 1
ATOM 848 C C . ARG A 1 101 ? -12.991 9.368 10.406 1.00 94.69 101 ARG A C 1
ATOM 850 O O . ARG A 1 101 ? -13.573 8.759 11.299 1.00 94.69 101 ARG A O 1
ATOM 857 N N . ALA A 1 102 ? -13.628 9.874 9.350 1.00 93.88 102 ALA A N 1
ATOM 858 C CA . ALA A 1 102 ? -15.081 9.845 9.187 1.00 93.88 102 ALA A CA 1
ATOM 859 C C . ALA A 1 102 ? -15.650 8.416 9.223 1.00 93.88 102 ALA A C 1
ATOM 861 O O . ALA A 1 102 ? -16.755 8.190 9.716 1.00 93.88 102 ALA A O 1
ATOM 862 N N . LYS A 1 103 ? -14.879 7.436 8.736 1.00 92.31 103 LYS A N 1
ATOM 863 C CA . LYS A 1 103 ? -15.252 6.014 8.726 1.00 92.31 103 LYS A CA 1
ATOM 864 C C . LYS A 1 103 ? -14.750 5.223 9.936 1.00 92.31 103 LYS A C 1
ATOM 866 O O . LYS A 1 103 ? -14.921 4.004 9.960 1.00 92.31 103 LYS A O 1
ATOM 871 N N . TYR A 1 104 ? -14.158 5.885 10.934 1.00 91.25 104 TYR A N 1
ATOM 872 C CA . TYR A 1 104 ? -13.588 5.257 12.131 1.00 91.25 104 TYR A CA 1
ATOM 873 C C . TYR A 1 104 ? -12.565 4.151 11.814 1.00 91.25 104 TYR A C 1
ATOM 875 O O . TYR A 1 104 ? -12.521 3.115 12.478 1.00 91.25 104 TYR A O 1
ATOM 883 N N . LEU A 1 105 ? -11.748 4.356 10.780 1.00 94.75 105 LEU A N 1
ATOM 884 C CA . LEU A 1 105 ? -10.579 3.522 10.491 1.00 94.75 105 LEU A CA 1
ATOM 885 C C . LEU A 1 105 ? -9.346 4.048 11.229 1.00 94.75 105 LEU A C 1
ATOM 887 O O . LEU A 1 105 ? -8.591 3.253 11.790 1.00 94.75 105 LEU A O 1
ATOM 891 N N . LEU A 1 106 ? -9.193 5.375 11.284 1.00 96.38 106 LEU A N 1
ATOM 892 C CA . LEU A 1 106 ? -8.172 6.065 12.069 1.00 96.38 106 LEU A CA 1
ATOM 893 C C . LEU A 1 106 ? -8.812 7.001 13.094 1.00 96.38 106 LEU A C 1
ATOM 895 O O . LEU A 1 106 ? -9.901 7.527 12.869 1.00 96.38 106 LEU A O 1
ATOM 899 N N . VAL A 1 107 ? -8.120 7.212 14.207 1.00 94.00 107 VAL A N 1
ATOM 900 C CA . VAL A 1 107 ? -8.492 8.177 15.248 1.00 94.00 107 VAL A CA 1
ATOM 901 C C . VAL A 1 107 ? -7.285 9.013 15.634 1.00 94.00 107 VAL A C 1
ATOM 903 O O . VAL A 1 107 ? -6.151 8.528 15.593 1.00 94.00 107 VAL A O 1
ATOM 906 N N . ASP A 1 108 ? -7.537 10.260 16.019 1.00 92.50 108 ASP A N 1
ATOM 907 C CA . ASP A 1 108 ? -6.508 11.130 16.571 1.00 92.50 108 ASP A CA 1
ATOM 908 C C . ASP A 1 108 ? -6.120 10.639 17.972 1.00 92.50 108 ASP A C 1
ATOM 910 O O . ASP A 1 108 ? -6.967 10.326 18.816 1.00 92.50 108 ASP A O 1
ATOM 914 N N . VAL A 1 109 ? -4.817 10.532 18.205 1.00 88.38 109 VAL A N 1
ATOM 915 C CA . VAL A 1 109 ? -4.245 10.177 19.499 1.00 88.38 109 VAL A CA 1
ATOM 916 C C . VAL A 1 109 ? -3.780 11.468 20.161 1.00 88.38 109 VAL A C 1
ATOM 918 O O . VAL A 1 109 ? -2.865 12.107 19.638 1.00 88.38 109 VAL A O 1
ATOM 921 N N . PRO A 1 110 ? -4.369 11.856 21.308 1.00 72.81 110 PRO A N 1
ATOM 922 C CA . PRO A 1 110 ? -3.936 13.041 22.029 1.00 72.81 110 PRO A CA 1
ATOM 923 C C . PRO A 1 110 ? -2.471 12.893 22.424 1.00 72.81 110 PRO A C 1
ATOM 925 O O . PRO A 1 110 ? -2.097 11.932 23.105 1.00 72.81 110 PRO A O 1
ATOM 928 N N . ASN A 1 111 ? -1.642 13.844 22.008 1.00 65.88 111 ASN A N 1
ATOM 929 C CA . ASN A 1 111 ? -0.267 13.891 22.459 1.00 65.88 111 ASN A CA 1
ATOM 930 C C . ASN A 1 111 ? -0.252 14.388 23.913 1.00 65.88 111 ASN A C 1
ATOM 932 O O . ASN A 1 111 ? -0.824 15.430 24.222 1.00 65.88 111 ASN A O 1
ATOM 936 N N . GLN A 1 112 ? 0.365 13.638 24.831 1.00 57.16 112 GLN A N 1
ATOM 937 C CA . GLN A 1 112 ? 0.448 14.045 26.245 1.00 57.16 112 GLN A CA 1
ATOM 938 C C . GLN A 1 112 ? 1.435 15.204 26.470 1.00 57.16 112 GLN A C 1
ATOM 940 O O . GLN A 1 112 ? 1.551 15.711 27.582 1.00 57.16 112 GLN A O 1
ATOM 945 N N . GLN A 1 113 ? 2.155 15.617 25.427 1.00 56.78 113 GLN A N 1
ATOM 946 C CA . GLN A 1 113 ? 3.102 16.723 25.446 1.00 56.78 113 GLN A CA 1
ATOM 947 C C . GLN A 1 113 ? 2.528 17.878 24.620 1.00 56.78 113 GLN A C 1
ATOM 949 O O . GLN A 1 113 ? 2.253 17.710 23.436 1.00 56.78 113 GLN A O 1
ATOM 954 N N . GLU A 1 114 ? 2.382 19.054 25.241 1.00 49.59 114 GLU A N 1
ATOM 955 C CA . GLU A 1 114 ? 1.759 20.269 24.673 1.00 49.59 114 GLU A CA 1
ATOM 956 C C . GLU A 1 114 ? 2.417 20.789 23.376 1.00 49.59 114 GLU A C 1
ATOM 958 O O . GLU A 1 114 ? 1.843 21.627 22.689 1.00 49.59 114 GLU A O 1
ATOM 963 N N . ALA A 1 115 ? 3.605 20.286 23.023 1.00 55.75 115 ALA A N 1
ATOM 964 C CA . ALA A 1 115 ? 4.358 20.642 21.815 1.00 55.75 115 ALA A CA 1
ATOM 965 C C . ALA A 1 115 ? 4.503 19.482 20.810 1.00 55.75 115 ALA A C 1
ATOM 967 O O . ALA A 1 115 ? 5.277 19.577 19.857 1.00 55.75 115 ALA A O 1
ATOM 968 N N . GLY A 1 116 ? 3.835 18.356 21.053 1.00 59.38 116 GLY A N 1
ATOM 969 C CA . GLY A 1 116 ? 3.940 17.183 20.203 1.00 59.38 116 GLY A CA 1
ATOM 970 C C . GLY A 1 116 ? 3.004 17.259 18.996 1.00 59.38 116 GLY A C 1
ATOM 971 O O . GLY A 1 116 ? 1.863 17.689 19.113 1.00 59.38 116 GLY A O 1
ATOM 972 N N . GLU A 1 117 ? 3.484 16.820 17.833 1.00 70.38 117 GLU A N 1
ATOM 973 C CA . GLU A 1 117 ? 2.672 16.742 16.615 1.00 70.38 117 GLU A CA 1
ATOM 974 C C . GLU A 1 117 ? 1.485 15.782 16.779 1.00 70.38 117 GLU A C 1
ATOM 976 O O . GLU A 1 117 ? 1.591 14.760 17.471 1.00 70.38 117 GLU A O 1
ATOM 981 N N . ASP A 1 118 ? 0.382 16.092 16.095 1.00 86.81 118 ASP A N 1
ATOM 982 C CA . ASP A 1 118 ? -0.787 15.221 16.011 1.00 86.81 118 ASP A CA 1
ATOM 983 C C . ASP A 1 118 ? -0.397 13.843 15.458 1.00 86.81 118 ASP A C 1
ATOM 985 O O . ASP A 1 118 ? 0.369 13.710 14.491 1.00 86.81 118 ASP A O 1
ATOM 989 N N . ALA A 1 119 ? -0.955 12.802 16.072 1.00 92.31 119 ALA A N 1
ATOM 990 C CA . ALA A 1 119 ? -0.721 11.420 15.692 1.00 92.31 119 ALA A CA 1
ATOM 991 C C . ALA A 1 119 ? -2.036 10.692 15.417 1.00 92.31 119 ALA A C 1
ATOM 993 O O . ALA A 1 119 ? -3.070 10.974 16.021 1.00 92.31 119 ALA A O 1
ATOM 994 N N . LEU A 1 120 ? -1.971 9.718 14.517 1.00 94.88 120 LEU A N 1
ATOM 995 C CA . LEU A 1 120 ? -3.073 8.846 14.145 1.00 94.88 120 LEU A CA 1
ATOM 996 C C . LEU A 1 120 ? -2.767 7.405 14.535 1.00 94.88 120 LEU A C 1
ATOM 998 O O . LEU A 1 120 ? -1.629 6.944 14.443 1.00 94.88 120 LEU A O 1
ATOM 1002 N N . SER A 1 121 ? -3.796 6.671 14.938 1.00 95.81 121 SER A N 1
ATOM 1003 C CA . SER A 1 121 ? -3.739 5.223 15.143 1.00 95.81 121 SER A CA 1
ATOM 1004 C C . SER A 1 121 ? -4.967 4.551 14.553 1.00 95.81 121 SER A C 1
ATOM 1006 O O . SER A 1 121 ? -5.969 5.212 14.270 1.00 95.81 121 SER A O 1
ATOM 1008 N N . LEU A 1 122 ? -4.911 3.229 14.369 1.00 94.81 122 LEU A N 1
ATOM 1009 C CA . LEU A 1 122 ? -6.118 2.482 14.033 1.00 94.81 122 LEU A CA 1
ATOM 1010 C C . LEU A 1 122 ? -7.142 2.668 15.150 1.00 94.81 122 LEU A C 1
ATOM 1012 O O . LEU A 1 122 ? -6.823 2.508 16.328 1.00 94.81 122 LEU A O 1
ATOM 1016 N N . ALA A 1 123 ? -8.395 2.916 14.771 1.00 89.88 123 ALA A N 1
ATOM 1017 C CA . ALA A 1 123 ? -9.480 3.090 15.735 1.00 89.88 123 ALA A CA 1
ATOM 1018 C C . ALA A 1 123 ? -9.603 1.897 16.700 1.00 89.88 123 ALA A C 1
ATOM 1020 O O . ALA A 1 123 ? -9.993 2.050 17.861 1.00 89.88 123 ALA A O 1
ATOM 1021 N N . HIS A 1 124 ? -9.250 0.696 16.226 1.00 85.06 124 HIS A N 1
ATOM 1022 C CA . HIS A 1 124 ? -9.191 -0.514 17.031 1.00 85.06 124 HIS A CA 1
ATOM 1023 C C . HIS A 1 124 ? -7.987 -1.391 16.677 1.00 85.06 124 HIS A C 1
ATOM 1025 O O . HIS A 1 124 ? -7.747 -1.697 15.511 1.00 85.06 124 HIS A O 1
ATOM 1031 N N . ASP A 1 125 ? -7.320 -1.909 17.711 1.00 84.69 125 ASP A N 1
ATOM 1032 C CA . ASP A 1 125 ? -6.155 -2.799 17.596 1.00 84.69 125 ASP A CA 1
ATOM 1033 C C . ASP A 1 125 ? -6.440 -4.066 16.769 1.00 84.69 125 ASP A C 1
ATOM 1035 O O . ASP A 1 125 ? -5.633 -4.516 15.964 1.00 84.69 125 ASP A O 1
ATOM 1039 N N . ILE A 1 126 ? -7.665 -4.578 16.876 1.00 82.50 126 ILE A N 1
ATOM 1040 C CA . ILE A 1 126 ? -8.156 -5.751 16.139 1.00 82.50 126 ILE A CA 1
ATOM 1041 C C . ILE A 1 126 ? -8.222 -5.562 14.614 1.00 82.50 126 ILE A C 1
ATOM 1043 O O . ILE A 1 126 ? -8.394 -6.549 13.900 1.00 82.50 126 ILE A O 1
ATOM 1047 N N .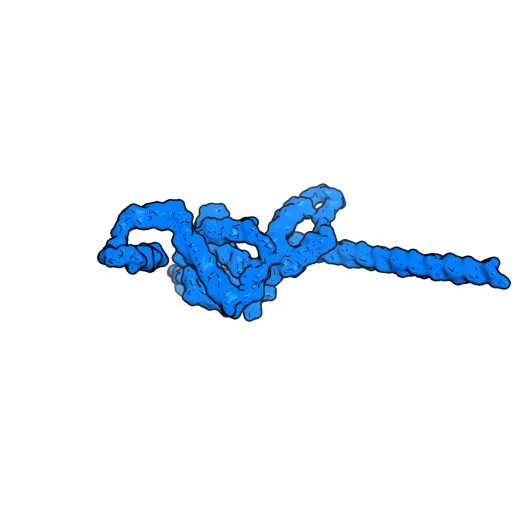 LEU A 1 127 ? -8.114 -4.328 14.103 1.00 89.62 127 LEU A N 1
ATOM 1048 C CA . LEU A 1 127 ? -8.016 -4.072 12.663 1.00 89.62 127 LEU A CA 1
ATOM 1049 C C . LEU A 1 127 ? -6.631 -4.433 12.122 1.00 89.62 127 LEU A C 1
ATOM 1051 O O . LEU A 1 127 ? -6.529 -4.850 10.972 1.00 89.62 127 LEU A O 1
ATOM 1055 N N . ALA A 1 128 ? -5.581 -4.336 12.941 1.00 93.25 128 ALA A N 1
ATOM 1056 C CA . ALA A 1 128 ? -4.212 -4.593 12.514 1.00 93.25 128 ALA A CA 1
ATOM 1057 C C . ALA A 1 128 ? -4.005 -5.984 11.883 1.00 93.25 128 ALA A C 1
ATOM 1059 O O . ALA A 1 128 ? -3.503 -6.031 10.759 1.00 93.25 128 ALA A O 1
ATOM 1060 N N . PRO A 1 129 ? -4.428 -7.116 12.491 1.00 92.31 129 PRO A N 1
ATOM 1061 C CA . PRO A 1 129 ? -4.269 -8.424 11.851 1.00 92.31 129 PRO A CA 1
ATOM 1062 C C . PRO A 1 129 ? -5.078 -8.557 10.552 1.00 92.31 129 PRO A C 1
ATOM 1064 O O . PRO A 1 129 ? -4.653 -9.259 9.638 1.00 92.31 129 PRO A O 1
ATOM 1067 N N . LEU A 1 130 ? -6.226 -7.877 10.439 1.00 92.06 130 LEU A N 1
ATOM 1068 C CA . LEU A 1 130 ? -7.055 -7.904 9.229 1.00 92.06 130 LEU A CA 1
ATOM 1069 C C . LEU A 1 130 ? -6.395 -7.133 8.085 1.00 92.06 130 LEU A C 1
ATOM 1071 O O . LEU A 1 130 ? -6.301 -7.650 6.979 1.00 92.06 130 LEU A O 1
ATOM 1075 N N . ILE A 1 131 ? -5.895 -5.931 8.371 1.00 96.12 131 ILE A N 1
ATOM 1076 C CA . ILE A 1 131 ? -5.193 -5.082 7.405 1.00 96.12 131 ILE A CA 1
ATOM 1077 C C . ILE A 1 131 ? -3.912 -5.760 6.922 1.00 96.12 131 ILE A C 1
ATOM 1079 O O . ILE A 1 131 ? -3.634 -5.751 5.727 1.00 96.12 131 ILE A O 1
ATOM 1083 N N . ARG A 1 132 ? -3.137 -6.375 7.826 1.00 95.62 132 ARG A N 1
ATOM 1084 C CA . ARG A 1 132 ? -1.921 -7.107 7.442 1.00 95.62 132 ARG A CA 1
ATOM 1085 C C . ARG A 1 132 ? -2.237 -8.270 6.514 1.00 95.62 132 ARG A C 1
ATOM 1087 O O . ARG A 1 132 ? -1.605 -8.388 5.470 1.00 95.62 132 ARG A O 1
ATOM 1094 N N . LYS A 1 133 ? -3.257 -9.066 6.851 1.00 94.19 133 LYS A N 1
ATOM 1095 C CA . LYS A 1 133 ? -3.727 -10.148 5.983 1.00 94.19 133 LYS A CA 1
ATOM 1096 C C . LYS A 1 133 ? -4.152 -9.616 4.613 1.00 94.19 133 LYS A C 1
ATOM 1098 O O . LYS A 1 133 ? -3.735 -10.173 3.607 1.00 94.19 133 LYS A O 1
ATOM 1103 N N . GLU A 1 134 ? -4.947 -8.546 4.577 1.00 94.88 134 GLU A N 1
ATOM 1104 C CA . GLU A 1 134 ? -5.411 -7.921 3.333 1.00 94.88 134 GLU A CA 1
ATOM 1105 C C . GLU A 1 134 ? -4.238 -7.418 2.479 1.00 94.88 134 GLU A C 1
ATOM 1107 O O . GLU A 1 134 ? -4.192 -7.665 1.279 1.00 94.88 134 GLU A O 1
ATOM 1112 N N . PHE A 1 135 ? -3.242 -6.778 3.097 1.00 96.75 135 PHE A N 1
ATOM 1113 C CA . PHE A 1 135 ? -2.027 -6.332 2.416 1.00 96.75 135 PHE A CA 1
ATOM 1114 C C . PHE A 1 135 ? -1.245 -7.504 1.806 1.00 96.75 135 PHE A C 1
ATOM 1116 O O . PHE A 1 135 ? -0.782 -7.416 0.670 1.00 96.75 135 PHE A O 1
ATOM 1123 N N . GLU A 1 136 ? -1.104 -8.604 2.546 1.00 94.31 136 GLU A N 1
ATOM 1124 C CA . GLU A 1 136 ? -0.363 -9.785 2.095 1.00 94.31 136 GLU A CA 1
ATOM 1125 C C . GLU A 1 136 ? -1.026 -10.462 0.891 1.00 94.31 136 GLU A C 1
ATOM 1127 O O . GLU A 1 136 ? -0.320 -10.823 -0.055 1.00 94.31 136 GLU A O 1
ATOM 1132 N N . VAL A 1 137 ? -2.359 -10.596 0.900 1.00 95.06 137 VAL A N 1
ATOM 1133 C CA . VAL A 1 137 ? -3.109 -11.315 -0.149 1.00 95.06 137 VAL A CA 1
ATOM 1134 C C . VAL A 1 137 ? -3.594 -10.432 -1.302 1.00 95.06 137 VAL A C 1
ATOM 1136 O O . VAL A 1 137 ? -4.004 -10.965 -2.326 1.00 95.06 137 VAL A O 1
ATOM 1139 N N . SER A 1 138 ? -3.579 -9.104 -1.160 1.00 96.31 138 SER A N 1
ATOM 1140 C CA . SER A 1 138 ? -4.074 -8.178 -2.188 1.00 96.31 138 SER A CA 1
ATOM 1141 C C . SER A 1 138 ? -3.225 -8.238 -3.458 1.00 96.31 138 SER A C 1
ATOM 1143 O O . SER A 1 138 ? -2.008 -8.058 -3.410 1.00 96.31 138 SER A O 1
ATOM 1145 N N . ASP A 1 139 ? -3.872 -8.401 -4.611 1.00 96.25 139 ASP A N 1
ATOM 1146 C CA . ASP A 1 139 ? -3.251 -8.331 -5.943 1.00 96.25 139 ASP A CA 1
ATOM 1147 C C . ASP A 1 139 ? -3.389 -6.950 -6.594 1.00 96.25 139 ASP A C 1
ATOM 1149 O O . ASP A 1 139 ? -3.285 -6.791 -7.810 1.00 96.25 139 ASP A O 1
ATOM 1153 N N . LYS A 1 140 ? -3.636 -5.912 -5.794 1.00 97.62 140 LYS A N 1
ATOM 1154 C CA . LYS A 1 140 ? -3.669 -4.545 -6.312 1.00 97.62 140 LYS A CA 1
ATOM 1155 C C . LYS A 1 140 ? -2.268 -4.072 -6.710 1.00 97.62 140 LYS A C 1
ATOM 1157 O O . LYS A 1 140 ? -1.285 -4.512 -6.102 1.00 97.62 140 LYS A O 1
ATOM 1162 N N . PRO A 1 141 ? -2.156 -3.134 -7.672 1.00 98.00 141 PRO A N 1
ATOM 1163 C CA . PRO A 1 141 ? -0.874 -2.705 -8.226 1.00 98.00 141 PRO A CA 1
ATOM 1164 C C . PRO A 1 141 ? 0.161 -2.307 -7.167 1.00 98.00 141 PRO A C 1
ATOM 1166 O O . PRO A 1 141 ? 1.308 -2.738 -7.257 1.00 98.00 141 PRO A O 1
ATOM 1169 N N . GLY A 1 142 ? -0.235 -1.551 -6.137 1.00 98.00 142 GLY A N 1
ATOM 1170 C CA . GLY A 1 142 ? 0.658 -1.132 -5.054 1.00 98.00 142 GLY A CA 1
ATOM 1171 C C . GLY A 1 142 ? 1.224 -2.296 -4.237 1.00 98.00 142 GLY A C 1
ATOM 1172 O O . GLY A 1 142 ? 2.429 -2.352 -4.000 1.00 98.00 142 GLY A O 1
ATOM 1173 N N . GLN A 1 143 ? 0.389 -3.269 -3.854 1.00 98.00 143 GLN A N 1
ATOM 1174 C CA . GLN A 1 143 ? 0.846 -4.442 -3.095 1.00 98.00 143 GLN A CA 1
ATOM 1175 C C . GLN A 1 143 ? 1.694 -5.387 -3.955 1.00 98.00 143 GLN A C 1
ATOM 1177 O O . GLN A 1 143 ? 2.713 -5.895 -3.483 1.00 98.00 143 GLN A O 1
ATOM 1182 N N . MET A 1 144 ? 1.337 -5.576 -5.229 1.00 97.94 144 MET A N 1
ATOM 1183 C CA . MET A 1 144 ? 2.167 -6.337 -6.168 1.00 97.94 144 MET A CA 1
ATOM 1184 C C . MET A 1 144 ? 3.550 -5.701 -6.342 1.00 97.94 144 MET A C 1
ATOM 1186 O O . MET A 1 144 ? 4.561 -6.391 -6.200 1.00 97.94 144 MET A O 1
ATOM 1190 N N . ALA A 1 145 ? 3.605 -4.389 -6.591 1.00 98.12 145 ALA A N 1
ATOM 1191 C CA . ALA A 1 145 ? 4.854 -3.644 -6.719 1.00 98.12 145 ALA A CA 1
ATOM 1192 C C . ALA A 1 145 ? 5.707 -3.737 -5.447 1.00 98.12 145 ALA A C 1
ATOM 1194 O O . ALA A 1 145 ? 6.899 -4.034 -5.530 1.00 98.12 145 ALA A O 1
ATOM 1195 N N . ALA A 1 146 ? 5.092 -3.573 -4.271 1.00 96.75 146 ALA A N 1
ATOM 1196 C CA . ALA A 1 146 ? 5.777 -3.710 -2.989 1.00 96.75 146 ALA A CA 1
ATOM 1197 C C . ALA A 1 146 ? 6.392 -5.107 -2.799 1.00 96.75 146 ALA A C 1
ATOM 1199 O O . ALA A 1 146 ? 7.531 -5.210 -2.344 1.00 96.75 146 ALA A O 1
ATOM 1200 N N . ARG A 1 147 ? 5.684 -6.183 -3.180 1.00 95.94 147 ARG A N 1
ATOM 1201 C CA . ARG A 1 147 ? 6.212 -7.560 -3.115 1.00 95.94 147 ARG A CA 1
ATOM 1202 C C . ARG A 1 147 ? 7.383 -7.777 -4.074 1.00 95.94 147 ARG A C 1
ATOM 1204 O O . ARG A 1 147 ? 8.388 -8.361 -3.671 1.00 95.94 147 ARG A O 1
ATOM 1211 N N . ILE A 1 148 ? 7.275 -7.294 -5.314 1.00 96.25 148 ILE A N 1
ATOM 1212 C CA . ILE A 1 148 ? 8.352 -7.397 -6.314 1.00 96.25 148 ILE A CA 1
ATOM 1213 C C . ILE A 1 148 ? 9.607 -6.676 -5.815 1.00 96.25 148 ILE A C 1
ATOM 1215 O O . ILE A 1 148 ? 10.684 -7.272 -5.790 1.00 96.25 148 ILE A O 1
ATOM 1219 N N . LEU A 1 149 ? 9.462 -5.428 -5.358 1.00 96.38 149 LEU A N 1
ATOM 1220 C CA . LEU A 1 149 ? 10.570 -4.634 -4.828 1.00 96.38 149 LEU A CA 1
ATOM 1221 C C . LEU A 1 149 ? 11.197 -5.281 -3.589 1.00 96.38 149 LEU A C 1
ATOM 1223 O O . LEU A 1 149 ? 12.414 -5.432 -3.535 1.00 96.38 149 LEU A O 1
ATOM 1227 N N . ALA A 1 150 ? 10.388 -5.723 -2.622 1.00 92.75 150 ALA A N 1
ATOM 1228 C CA . ALA A 1 150 ? 10.890 -6.337 -1.392 1.00 92.75 150 ALA A CA 1
ATOM 1229 C C . ALA A 1 150 ? 11.712 -7.610 -1.653 1.00 92.75 150 ALA A C 1
ATOM 1231 O O . ALA A 1 150 ? 12.713 -7.849 -0.971 1.00 92.75 150 ALA A O 1
ATOM 1232 N N . ASN A 1 151 ? 11.308 -8.411 -2.642 1.00 91.94 151 ASN A N 1
ATOM 1233 C CA . ASN A 1 151 ? 12.059 -9.592 -3.056 1.00 91.94 151 ASN A CA 1
ATOM 1234 C C . ASN A 1 151 ? 13.333 -9.197 -3.811 1.00 91.94 151 ASN A C 1
ATOM 1236 O O . ASN A 1 151 ? 14.418 -9.650 -3.447 1.00 91.94 151 ASN A O 1
ATOM 1240 N N . ARG A 1 152 ? 13.231 -8.307 -4.808 1.00 92.44 152 ARG A N 1
ATOM 1241 C CA . ARG A 1 152 ? 14.364 -7.987 -5.684 1.00 92.44 152 ARG A CA 1
ATOM 1242 C C . ARG A 1 152 ? 15.451 -7.162 -5.001 1.00 92.44 152 ARG A C 1
ATOM 1244 O O . ARG A 1 152 ? 16.627 -7.410 -5.235 1.00 92.44 152 ARG A O 1
ATOM 1251 N N . VAL A 1 153 ? 15.100 -6.240 -4.104 1.00 91.19 153 VAL A N 1
ATOM 1252 C CA . VAL A 1 153 ? 16.095 -5.443 -3.360 1.00 91.19 153 VAL A CA 1
ATOM 1253 C C . VAL A 1 153 ? 16.963 -6.314 -2.448 1.00 91.19 153 VAL A C 1
ATOM 1255 O O . VAL A 1 153 ? 18.129 -5.995 -2.215 1.00 91.19 153 VAL A O 1
ATOM 1258 N N . ARG A 1 154 ? 16.435 -7.435 -1.940 1.00 87.06 154 ARG A N 1
ATOM 1259 C CA . ARG A 1 154 ? 17.229 -8.374 -1.136 1.00 87.06 154 ARG A CA 1
ATOM 1260 C C . ARG A 1 154 ? 18.364 -8.989 -1.954 1.00 87.06 154 ARG A C 1
ATOM 1262 O O . ARG A 1 154 ? 19.469 -9.102 -1.438 1.00 87.06 154 ARG A O 1
ATOM 1269 N N . GLU A 1 155 ? 18.079 -9.358 -3.199 1.00 85.56 155 GLU A N 1
ATOM 1270 C CA . GLU A 1 155 ? 19.058 -9.901 -4.146 1.00 85.56 155 GLU A CA 1
ATOM 1271 C C . GLU A 1 155 ? 20.007 -8.795 -4.633 1.00 85.56 155 GLU A C 1
ATOM 1273 O O . GLU A 1 155 ? 21.216 -8.984 -4.650 1.00 85.56 155 GLU A O 1
ATOM 1278 N N . TRP A 1 156 ? 19.476 -7.598 -4.907 1.00 84.88 156 TRP A N 1
ATOM 1279 C CA . TRP A 1 156 ? 20.239 -6.418 -5.333 1.00 84.88 156 TRP A CA 1
ATOM 1280 C C . TRP A 1 156 ? 21.352 -6.005 -4.366 1.00 84.88 156 TRP A C 1
ATOM 1282 O O . TRP A 1 156 ? 22.439 -5.625 -4.788 1.00 84.88 156 TRP A O 1
ATOM 1292 N N . ARG A 1 157 ? 21.087 -6.075 -3.056 1.00 82.50 157 ARG A N 1
ATOM 1293 C CA . ARG A 1 157 ? 22.077 -5.779 -2.005 1.00 82.50 157 ARG A CA 1
ATOM 1294 C C . ARG A 1 157 ? 23.152 -6.866 -1.866 1.00 82.50 157 ARG A C 1
ATOM 1296 O O . ARG A 1 157 ? 24.107 -6.676 -1.110 1.00 82.50 157 ARG A O 1
ATOM 1303 N N . GLY A 1 158 ? 22.967 -8.016 -2.513 1.00 75.19 158 GLY A N 1
ATOM 1304 C CA . GLY A 1 158 ? 23.932 -9.107 -2.543 1.00 75.19 158 GLY A CA 1
ATOM 1305 C C . GLY A 1 158 ? 25.226 -8.711 -3.255 1.00 75.19 158 GLY A C 1
ATOM 1306 O O . GLY A 1 158 ? 25.288 -7.731 -3.989 1.00 75.19 158 GLY A O 1
ATOM 1307 N N . LYS A 1 159 ? 26.289 -9.487 -3.029 1.00 58.62 159 LYS A N 1
ATOM 1308 C CA . LYS A 1 159 ? 27.591 -9.309 -3.696 1.00 58.62 159 LYS A CA 1
ATOM 1309 C C . LYS A 1 159 ? 27.665 -10.062 -5.030 1.00 58.62 159 LYS A C 1
ATOM 1311 O O . LYS A 1 159 ? 28.742 -10.523 -5.398 1.00 58.62 159 LYS A O 1
ATOM 1316 N N . ASP A 1 160 ? 26.537 -10.244 -5.706 1.00 63.09 160 ASP A N 1
ATOM 1317 C CA . ASP A 1 160 ? 26.532 -10.930 -6.994 1.00 63.09 160 ASP A CA 1
ATOM 1318 C C . ASP A 1 160 ? 27.120 -10.000 -8.063 1.00 63.09 160 ASP A C 1
ATOM 1320 O O . ASP A 1 160 ? 26.800 -8.811 -8.121 1.00 63.09 160 ASP A O 1
ATOM 1324 N N . GLU A 1 161 ? 28.032 -10.535 -8.880 1.00 56.44 161 GLU A N 1
ATOM 1325 C CA . GLU A 1 161 ? 28.731 -9.776 -9.931 1.00 56.44 161 GLU A CA 1
ATOM 1326 C C . GLU A 1 161 ? 27.763 -9.259 -11.008 1.00 56.44 161 GLU A C 1
ATOM 1328 O O . GLU A 1 161 ? 27.995 -8.209 -11.609 1.00 56.44 161 GLU A O 1
ATOM 1333 N N . GLU A 1 162 ? 26.637 -9.949 -11.202 1.00 65.88 162 GLU A N 1
ATOM 1334 C CA . GLU A 1 162 ? 25.515 -9.488 -12.013 1.00 65.88 162 GLU A CA 1
ATOM 1335 C C . GLU A 1 162 ? 24.428 -8.929 -11.095 1.00 65.88 162 GLU A C 1
ATOM 1337 O O . GLU A 1 162 ? 23.654 -9.681 -10.504 1.00 65.88 162 GLU A O 1
ATOM 1342 N N . LYS A 1 163 ? 24.353 -7.598 -10.962 1.00 68.81 163 LYS A N 1
ATOM 1343 C CA . LYS A 1 163 ? 23.286 -6.977 -10.172 1.00 68.81 163 LYS A CA 1
ATOM 1344 C C . LYS A 1 163 ? 21.914 -7.346 -10.778 1.00 68.81 163 LYS A C 1
ATOM 1346 O O . LYS A 1 163 ? 21.643 -6.958 -11.920 1.00 68.81 163 LYS A O 1
ATOM 1351 N N . PRO A 1 164 ? 21.021 -8.050 -10.061 1.00 82.31 164 PRO A N 1
ATOM 1352 C CA . PRO A 1 164 ? 19.777 -8.545 -10.639 1.00 82.31 164 PRO A CA 1
ATOM 1353 C C . PRO A 1 164 ? 18.776 -7.395 -10.832 1.00 82.31 164 PRO A C 1
ATOM 1355 O O . PRO A 1 164 ? 18.037 -7.022 -9.923 1.00 82.31 164 PRO A O 1
ATOM 1358 N N . LEU A 1 165 ? 18.746 -6.819 -12.034 1.00 91.56 165 LEU A N 1
ATOM 1359 C CA . LEU A 1 165 ? 17.798 -5.772 -12.432 1.00 91.56 165 LEU A CA 1
ATOM 1360 C C . LEU A 1 165 ? 16.380 -6.323 -12.609 1.00 91.56 165 LEU A C 1
ATOM 1362 O O . LEU A 1 165 ? 16.186 -7.520 -12.825 1.00 91.56 165 LEU A O 1
ATOM 1366 N N . LEU A 1 166 ? 15.376 -5.448 -12.548 1.00 94.25 166 LEU A N 1
ATOM 1367 C CA . LEU A 1 166 ? 14.008 -5.804 -12.919 1.00 94.25 166 LEU A CA 1
ATOM 1368 C C . LEU A 1 166 ? 13.938 -6.059 -14.429 1.00 94.25 166 LEU A C 1
ATOM 1370 O O . LEU A 1 166 ? 14.433 -5.264 -15.230 1.00 94.25 166 LEU A O 1
ATOM 1374 N N . ASP A 1 167 ? 13.287 -7.156 -14.817 1.00 92.62 167 ASP A N 1
ATOM 1375 C CA . ASP A 1 167 ? 12.930 -7.368 -16.216 1.00 92.62 167 ASP A CA 1
ATOM 1376 C C . ASP A 1 167 ? 11.835 -6.383 -16.662 1.00 92.62 167 ASP A C 1
ATOM 1378 O O . ASP A 1 167 ? 11.224 -5.672 -15.861 1.00 92.62 167 ASP A O 1
ATOM 1382 N N . GLU A 1 168 ? 11.592 -6.334 -17.971 1.00 94.12 168 GLU A N 1
ATOM 1383 C CA . GLU A 1 168 ? 10.640 -5.405 -18.587 1.00 94.12 168 GLU A CA 1
ATOM 1384 C C . GLU A 1 168 ? 9.226 -5.530 -17.990 1.00 94.12 168 GLU A C 1
ATOM 1386 O O . GLU A 1 168 ? 8.579 -4.521 -17.722 1.00 94.12 168 GLU A O 1
ATOM 1391 N N . THR A 1 169 ? 8.761 -6.751 -17.711 1.00 95.44 169 THR A N 1
ATOM 1392 C CA . THR A 1 169 ? 7.420 -6.997 -17.161 1.00 95.44 169 THR A CA 1
ATOM 1393 C C . THR A 1 169 ? 7.315 -6.578 -15.695 1.00 95.44 169 THR A C 1
ATOM 1395 O O . THR A 1 169 ? 6.354 -5.914 -15.305 1.00 95.44 169 THR A O 1
ATOM 1398 N N . SER A 1 170 ? 8.303 -6.934 -14.878 1.00 96.62 170 SER A N 1
ATOM 1399 C CA . SER A 1 170 ? 8.353 -6.590 -13.456 1.00 96.62 170 SER A CA 1
ATOM 1400 C C . SER A 1 170 ? 8.485 -5.084 -13.259 1.00 96.62 170 SER A C 1
ATOM 1402 O O . SER A 1 170 ? 7.810 -4.522 -12.397 1.00 96.62 170 SER A O 1
ATOM 1404 N N . LEU A 1 171 ? 9.302 -4.422 -14.086 1.00 97.50 171 LEU A N 1
ATOM 1405 C CA . LEU A 1 171 ? 9.446 -2.970 -14.081 1.00 97.50 171 LEU A CA 1
ATOM 1406 C C . LEU A 1 171 ? 8.109 -2.278 -14.372 1.00 97.50 171 LEU A C 1
ATOM 1408 O O . LEU A 1 171 ? 7.706 -1.394 -13.621 1.00 97.50 171 LEU A O 1
ATOM 1412 N N . GLU A 1 172 ? 7.378 -2.725 -15.396 1.00 97.44 172 GLU A N 1
ATOM 1413 C CA . GLU A 1 172 ? 6.063 -2.160 -15.721 1.00 97.44 172 GLU A CA 1
ATOM 1414 C C . GLU A 1 172 ? 5.048 -2.323 -14.580 1.00 97.44 172 GLU A C 1
ATOM 1416 O O . GLU A 1 172 ? 4.252 -1.415 -14.332 1.00 97.44 172 GLU A O 1
ATOM 1421 N N . ILE A 1 173 ? 5.060 -3.458 -13.869 1.00 97.81 173 ILE A N 1
ATOM 1422 C CA . ILE A 1 173 ? 4.196 -3.668 -12.696 1.00 97.81 173 ILE A CA 1
ATOM 1423 C C . ILE A 1 173 ? 4.582 -2.704 -11.568 1.00 97.81 173 ILE A C 1
ATOM 1425 O O . ILE A 1 173 ? 3.704 -2.081 -10.969 1.00 97.81 173 ILE A O 1
ATOM 1429 N N . VAL A 1 174 ? 5.881 -2.549 -11.296 1.00 98.19 174 VAL A N 1
ATOM 1430 C CA . VAL A 1 174 ? 6.391 -1.655 -10.245 1.00 98.19 174 VAL A CA 1
ATOM 1431 C C . VAL A 1 174 ? 6.039 -0.194 -10.529 1.00 98.19 174 VAL A C 1
ATOM 1433 O O . VAL A 1 174 ? 5.548 0.506 -9.642 1.00 98.19 174 VAL A O 1
ATOM 1436 N N . GLU A 1 175 ? 6.223 0.263 -11.766 1.00 97.75 175 GLU A N 1
ATOM 1437 C CA . GLU A 1 175 ? 5.890 1.631 -12.173 1.00 97.75 175 GLU A CA 1
ATOM 1438 C C . GLU A 1 175 ? 4.385 1.903 -12.075 1.00 97.75 175 GLU A C 1
ATOM 1440 O O . GLU A 1 175 ? 3.981 2.925 -11.514 1.00 97.75 175 GLU A O 1
ATOM 1445 N N . LYS A 1 176 ? 3.547 0.966 -12.542 1.00 97.69 176 LYS A N 1
ATOM 1446 C CA . LYS A 1 176 ? 2.082 1.059 -12.411 1.00 97.69 176 LYS A CA 1
ATOM 1447 C C . LYS A 1 176 ? 1.619 1.020 -10.955 1.00 97.69 176 LYS A C 1
ATOM 1449 O O . LYS A 1 176 ? 0.595 1.616 -10.631 1.00 97.69 176 LYS A O 1
ATOM 1454 N N . GLY A 1 177 ? 2.348 0.328 -10.081 1.00 98.00 177 GLY A N 1
ATOM 1455 C CA . GLY A 1 177 ? 2.030 0.219 -8.659 1.00 98.00 177 GLY A CA 1
ATOM 1456 C C . GLY A 1 177 ? 2.435 1.425 -7.815 1.00 98.00 177 GLY A C 1
ATOM 1457 O O . GLY A 1 177 ? 1.882 1.605 -6.731 1.00 98.00 177 GLY A O 1
ATOM 1458 N N . ARG A 1 178 ? 3.331 2.291 -8.308 1.00 97.75 178 ARG A N 1
ATOM 1459 C CA . ARG A 1 178 ? 3.852 3.459 -7.572 1.00 97.75 178 ARG A CA 1
ATOM 1460 C C . ARG A 1 178 ? 2.777 4.345 -6.916 1.00 97.75 178 ARG A C 1
ATOM 1462 O O . ARG A 1 178 ? 2.976 4.733 -5.765 1.00 97.75 178 ARG A O 1
ATOM 1469 N N . PRO A 1 179 ? 1.639 4.672 -7.561 1.00 97.62 179 PRO A N 1
ATOM 1470 C CA . PRO A 1 179 ? 0.610 5.500 -6.927 1.00 97.62 179 PRO A CA 1
ATOM 1471 C C . PRO A 1 179 ? -0.084 4.809 -5.743 1.00 97.62 179 PRO A C 1
ATOM 1473 O O . PRO A 1 179 ? -0.667 5.488 -4.901 1.00 97.62 179 PRO A O 1
ATOM 1476 N N . GLY A 1 180 ? -0.044 3.475 -5.695 1.00 97.94 180 GLY A N 1
ATOM 1477 C CA . GLY A 1 180 ? -0.728 2.630 -4.720 1.00 97.94 180 GLY A CA 1
ATOM 1478 C C . GLY A 1 180 ? 0.097 2.246 -3.495 1.00 97.94 180 GLY A C 1
ATOM 1479 O O . GLY A 1 180 ? -0.339 1.397 -2.721 1.00 97.94 180 GLY A O 1
ATOM 1480 N N . MET A 1 181 ? 1.293 2.809 -3.335 1.00 97.88 181 MET A N 1
ATOM 1481 C CA . MET A 1 181 ? 2.200 2.495 -2.233 1.00 97.88 181 MET A CA 1
ATOM 1482 C C . MET A 1 181 ? 2.976 3.733 -1.780 1.00 97.88 181 MET A C 1
ATOM 1484 O O . MET A 1 181 ? 2.965 4.769 -2.448 1.00 97.88 181 MET A O 1
ATOM 1488 N N . ARG A 1 182 ? 3.659 3.618 -0.640 1.00 97.75 182 ARG A N 1
ATOM 1489 C CA . ARG A 1 182 ? 4.655 4.589 -0.163 1.00 97.75 182 ARG A CA 1
ATOM 1490 C C . ARG A 1 182 ? 5.707 4.940 -1.219 1.00 97.75 182 ARG A C 1
ATOM 1492 O O . ARG A 1 182 ? 5.960 4.159 -2.138 1.00 97.75 182 ARG A O 1
ATOM 1499 N N . ILE A 1 183 ? 6.401 6.058 -1.015 1.00 97.50 183 ILE A N 1
ATOM 1500 C CA . ILE A 1 183 ? 7.599 6.371 -1.794 1.00 97.50 183 ILE A CA 1
ATOM 1501 C C . ILE A 1 183 ? 8.621 5.227 -1.706 1.00 97.50 183 ILE A C 1
ATOM 1503 O O . ILE A 1 183 ? 8.731 4.535 -0.683 1.00 97.50 183 ILE A O 1
ATOM 1507 N N . TRP A 1 184 ? 9.345 5.005 -2.802 1.00 97.69 184 TRP A N 1
ATOM 1508 C CA . TRP A 1 184 ? 10.427 4.030 -2.853 1.00 97.69 184 TRP A CA 1
ATOM 1509 C C . TRP A 1 184 ? 11.532 4.400 -1.864 1.00 97.69 184 TRP A C 1
ATOM 1511 O O . TRP A 1 184 ? 11.891 5.567 -1.721 1.00 97.69 184 TRP A O 1
ATOM 1521 N N . LEU A 1 185 ? 12.077 3.392 -1.185 1.00 95.12 185 LEU A N 1
ATOM 1522 C CA . LEU A 1 185 ? 13.301 3.560 -0.405 1.00 95.12 185 LEU A CA 1
ATOM 1523 C C . LEU A 1 185 ? 14.473 3.842 -1.348 1.00 95.12 185 LEU A C 1
ATOM 1525 O O . LEU A 1 185 ? 14.397 3.541 -2.535 1.00 95.12 185 LEU A O 1
ATOM 1529 N N . VAL A 1 186 ? 15.578 4.350 -0.802 1.00 94.25 186 VAL A N 1
ATOM 1530 C CA . VAL A 1 186 ? 16.789 4.692 -1.570 1.00 94.25 186 VAL A CA 1
ATOM 1531 C C . VAL A 1 186 ? 17.210 3.551 -2.506 1.00 94.25 186 VAL A C 1
ATOM 1533 O O . VAL A 1 186 ? 17.268 3.745 -3.716 1.00 94.25 186 VAL A O 1
ATOM 1536 N N . ASP A 1 187 ? 17.378 2.341 -1.972 1.00 93.25 187 ASP A N 1
ATOM 1537 C CA . ASP A 1 187 ? 17.814 1.185 -2.766 1.00 93.25 187 ASP A CA 1
ATOM 1538 C C . ASP A 1 187 ? 16.741 0.698 -3.758 1.00 93.25 187 ASP A C 1
ATOM 1540 O O . ASP A 1 187 ? 17.066 0.197 -4.831 1.00 93.25 187 ASP A O 1
ATOM 1544 N N . GLU A 1 188 ? 15.453 0.850 -3.422 1.00 96.12 188 GLU A N 1
ATOM 1545 C CA . GLU A 1 188 ? 14.346 0.539 -4.343 1.00 96.12 188 GLU A CA 1
ATOM 1546 C C . GLU A 1 188 ? 14.359 1.510 -5.531 1.00 96.12 188 GLU A C 1
ATOM 1548 O O . GLU A 1 188 ? 14.211 1.092 -6.678 1.00 96.12 188 GLU A O 1
ATOM 1553 N N . ALA A 1 189 ? 14.566 2.801 -5.265 1.00 96.12 189 ALA A N 1
ATOM 1554 C CA . ALA A 1 189 ? 14.634 3.839 -6.283 1.00 96.12 189 ALA A CA 1
ATOM 1555 C C . ALA A 1 189 ? 15.865 3.669 -7.186 1.00 96.12 189 ALA A C 1
ATOM 1557 O O . ALA A 1 189 ? 15.753 3.828 -8.403 1.00 96.12 189 ALA A O 1
ATOM 1558 N N . GLU A 1 190 ? 17.017 3.307 -6.614 1.00 94.75 190 GLU A N 1
ATOM 1559 C CA . GLU A 1 190 ? 18.231 3.002 -7.376 1.00 94.75 190 GLU A CA 1
ATOM 1560 C C . GLU A 1 190 ? 18.031 1.787 -8.292 1.00 94.75 190 GLU A C 1
ATOM 1562 O O . GLU A 1 190 ? 18.284 1.891 -9.494 1.00 94.75 190 GLU A O 1
ATOM 1567 N N . LEU A 1 191 ? 17.493 0.682 -7.758 1.00 94.94 191 LEU A N 1
ATOM 1568 C CA . LEU A 1 191 ? 17.157 -0.517 -8.533 1.00 94.94 191 LEU A CA 1
ATOM 1569 C C . LEU A 1 191 ? 16.226 -0.186 -9.706 1.00 94.94 191 LEU A C 1
ATOM 1571 O O . LEU A 1 191 ? 16.471 -0.621 -10.835 1.00 94.94 191 LEU A O 1
ATOM 1575 N N . VAL A 1 192 ? 15.152 0.572 -9.459 1.00 96.69 192 VAL A N 1
ATOM 1576 C CA . VAL A 1 192 ? 14.195 0.937 -10.513 1.00 96.69 192 VAL A CA 1
ATOM 1577 C C . VAL A 1 192 ? 14.865 1.797 -11.581 1.00 96.69 192 VAL A C 1
ATOM 1579 O O . VAL A 1 192 ? 14.697 1.512 -12.766 1.00 96.69 192 VAL A O 1
ATOM 1582 N N . ARG A 1 193 ? 15.668 2.794 -11.191 1.00 96.00 193 ARG A N 1
ATOM 1583 C CA . ARG A 1 193 ? 16.386 3.660 -12.137 1.00 96.00 193 ARG A CA 1
ATOM 1584 C C . ARG A 1 193 ? 17.343 2.861 -13.027 1.00 96.00 193 ARG A C 1
ATOM 1586 O O . ARG A 1 193 ? 17.279 2.994 -14.248 1.00 96.00 193 ARG A O 1
ATOM 1593 N N . GLU A 1 194 ? 18.191 2.007 -12.448 1.00 95.00 194 GLU A N 1
ATOM 1594 C CA . GLU A 1 194 ? 19.112 1.172 -13.239 1.00 95.00 194 GLU A CA 1
ATOM 1595 C C . GLU A 1 194 ? 18.336 0.210 -14.162 1.00 95.00 194 GLU A C 1
ATOM 1597 O O . GLU A 1 194 ? 18.719 -0.006 -15.316 1.00 95.00 194 GLU A O 1
ATOM 1602 N N . SER A 1 195 ? 17.188 -0.306 -13.706 1.00 95.38 195 SER A N 1
ATOM 1603 C CA . SER A 1 195 ? 16.333 -1.188 -14.515 1.00 95.38 195 SER A CA 1
ATOM 1604 C C . SER A 1 195 ? 15.697 -0.449 -15.699 1.00 95.38 195 SER A C 1
ATOM 1606 O O . SER A 1 195 ? 15.666 -0.976 -16.812 1.00 95.38 195 SER A O 1
ATOM 1608 N N . GLN A 1 196 ? 15.237 0.791 -15.499 1.00 96.44 196 GLN A N 1
ATOM 1609 C CA . GLN A 1 196 ? 14.698 1.646 -16.564 1.00 96.44 196 GLN A CA 1
ATOM 1610 C C . GLN A 1 196 ? 15.735 1.914 -17.657 1.00 96.44 196 GLN A C 1
ATOM 1612 O O . GLN A 1 196 ? 15.432 1.788 -18.849 1.00 96.44 196 GLN A O 1
ATOM 1617 N N . GLU A 1 197 ? 16.963 2.255 -17.263 1.00 95.12 197 GLU A N 1
ATOM 1618 C CA . GLU A 1 197 ? 18.071 2.507 -18.187 1.00 95.12 197 GLU A CA 1
ATOM 1619 C C . GLU A 1 197 ? 18.401 1.253 -19.012 1.00 95.12 197 GLU A C 1
ATOM 1621 O O . GLU A 1 197 ? 18.514 1.322 -20.243 1.00 95.12 197 GLU A O 1
ATOM 1626 N N . HIS A 1 198 ? 18.463 0.093 -18.355 1.00 92.69 198 HIS A N 1
ATOM 1627 C CA . HIS A 1 198 ? 18.727 -1.189 -19.002 1.00 92.69 198 HIS A CA 1
ATOM 1628 C C . HIS A 1 198 ? 17.624 -1.589 -19.996 1.00 92.69 198 HIS A C 1
ATOM 1630 O O . HIS A 1 198 ? 17.906 -1.877 -21.165 1.00 92.69 198 HIS A O 1
ATOM 1636 N N . VAL A 1 199 ? 16.352 -1.539 -19.584 1.00 93.00 199 VAL A N 1
ATOM 1637 C CA . VAL A 1 199 ? 15.207 -1.855 -20.457 1.00 93.00 199 VAL A CA 1
ATOM 1638 C C . VAL A 1 199 ? 15.139 -0.888 -21.644 1.00 93.00 199 VAL A C 1
ATOM 1640 O O . VAL A 1 199 ? 14.899 -1.311 -22.780 1.00 93.00 199 VAL A O 1
ATOM 1643 N N . ALA A 1 200 ? 15.409 0.404 -21.435 1.00 93.06 200 ALA A N 1
ATOM 1644 C CA . ALA A 1 200 ? 15.453 1.387 -22.514 1.00 93.06 200 ALA A CA 1
ATOM 1645 C C . ALA A 1 200 ? 16.565 1.086 -23.536 1.00 93.06 200 ALA A C 1
ATOM 1647 O O . ALA A 1 200 ? 16.333 1.204 -24.747 1.00 93.06 200 ALA A O 1
ATOM 1648 N N . ALA A 1 201 ? 17.750 0.668 -23.081 1.00 91.56 201 ALA A N 1
ATOM 1649 C CA . ALA A 1 201 ? 18.848 0.260 -23.957 1.00 91.56 201 ALA A CA 1
ATOM 1650 C C . ALA A 1 201 ? 18.479 -0.980 -24.792 1.00 91.56 201 ALA A C 1
ATOM 1652 O O . ALA A 1 201 ? 18.623 -0.961 -26.020 1.00 91.56 201 ALA A O 1
ATOM 1653 N N . LEU A 1 202 ? 17.897 -2.009 -24.162 1.00 89.25 202 LEU A N 1
ATOM 1654 C CA . LEU A 1 202 ? 17.426 -3.215 -24.854 1.00 89.25 202 LEU A CA 1
ATOM 1655 C C . LEU A 1 202 ? 16.338 -2.903 -25.891 1.00 89.25 202 LEU A C 1
ATOM 1657 O O . LEU A 1 202 ? 16.380 -3.408 -27.018 1.00 89.25 202 LEU A O 1
ATOM 1661 N N . ARG A 1 203 ? 15.380 -2.026 -25.560 1.00 89.25 203 ARG A N 1
ATOM 1662 C CA . ARG A 1 203 ? 14.335 -1.571 -26.495 1.00 89.25 203 ARG A CA 1
ATOM 1663 C C . ARG A 1 203 ? 14.937 -0.883 -27.723 1.00 89.25 203 ARG A C 1
ATOM 1665 O O . ARG A 1 203 ? 14.513 -1.158 -28.848 1.00 89.25 203 ARG A O 1
ATOM 1672 N N . ARG A 1 204 ? 15.953 -0.031 -27.535 1.00 89.12 204 ARG A N 1
ATOM 1673 C CA . ARG A 1 204 ? 16.675 0.630 -28.641 1.00 89.12 204 ARG A CA 1
ATOM 1674 C C . ARG A 1 204 ? 17.397 -0.385 -29.525 1.00 89.12 204 ARG A C 1
ATOM 1676 O O . ARG A 1 204 ? 17.259 -0.319 -30.745 1.00 89.12 204 ARG A O 1
ATOM 1683 N N . GLN A 1 205 ? 18.096 -1.350 -28.928 1.00 87.56 205 GLN A N 1
ATOM 1684 C CA . GLN A 1 205 ? 18.807 -2.395 -29.668 1.00 87.56 205 GLN A CA 1
ATOM 1685 C C . GLN A 1 205 ? 17.847 -3.254 -30.504 1.00 87.56 205 GLN A C 1
ATOM 1687 O O . GLN A 1 205 ? 18.061 -3.431 -31.704 1.00 87.56 205 GLN A O 1
ATOM 1692 N N . ARG A 1 206 ? 16.738 -3.717 -29.907 1.00 87.31 206 ARG A N 1
ATOM 1693 C CA . ARG A 1 206 ? 15.695 -4.491 -30.605 1.00 87.31 206 ARG A CA 1
ATOM 1694 C C . ARG A 1 206 ? 15.070 -3.700 -31.757 1.00 87.31 206 ARG A C 1
ATOM 1696 O O . ARG A 1 206 ? 14.836 -4.259 -32.827 1.00 87.31 206 ARG A O 1
ATOM 1703 N N . ARG A 1 207 ? 14.813 -2.401 -31.565 1.00 82.38 207 ARG A N 1
ATOM 1704 C CA . ARG A 1 207 ? 14.273 -1.525 -32.616 1.00 82.38 207 ARG A CA 1
ATOM 1705 C C . ARG A 1 207 ? 15.241 -1.395 -33.790 1.00 82.38 207 ARG A C 1
ATOM 1707 O O . ARG A 1 207 ? 14.826 -1.571 -34.932 1.00 82.38 207 ARG A O 1
ATOM 1714 N N . ASN A 1 208 ? 16.516 -1.139 -33.513 1.00 82.62 208 ASN A N 1
ATOM 1715 C CA . ASN A 1 208 ? 17.533 -0.990 -34.553 1.00 82.62 208 ASN A CA 1
ATOM 1716 C C . ASN A 1 208 ? 17.738 -2.300 -35.332 1.00 82.62 208 ASN A C 1
ATOM 1718 O O . ASN A 1 208 ? 17.824 -2.270 -36.556 1.00 82.62 208 ASN A O 1
ATOM 1722 N N . ALA A 1 209 ? 17.720 -3.449 -34.648 1.00 79.00 209 ALA A N 1
ATOM 1723 C CA . ALA A 1 209 ? 17.794 -4.760 -35.293 1.00 79.00 209 ALA A CA 1
ATOM 1724 C C . ALA A 1 209 ? 16.593 -5.028 -36.221 1.00 79.00 209 ALA A C 1
ATOM 1726 O O . ALA A 1 209 ? 16.778 -5.492 -37.343 1.00 79.00 209 ALA A O 1
ATOM 1727 N N . ARG A 1 210 ? 15.366 -4.684 -35.800 1.00 75.50 210 ARG A N 1
ATOM 1728 C CA . ARG A 1 210 ? 14.159 -4.818 -36.641 1.00 75.50 210 ARG A CA 1
ATOM 1729 C C . ARG A 1 210 ? 14.208 -3.926 -37.884 1.00 75.50 210 ARG A C 1
ATOM 1731 O O . ARG A 1 210 ? 13.839 -4.381 -38.961 1.00 75.50 210 ARG A O 1
ATOM 1738 N N . ILE A 1 211 ? 14.684 -2.685 -37.748 1.00 76.44 211 ILE A N 1
ATOM 1739 C CA . ILE A 1 211 ? 14.856 -1.763 -38.885 1.00 76.44 211 ILE A CA 1
ATOM 1740 C C . ILE A 1 211 ? 15.918 -2.300 -39.855 1.00 76.44 211 ILE A C 1
ATOM 1742 O O . ILE A 1 211 ? 15.682 -2.323 -41.060 1.00 76.44 211 ILE A O 1
ATOM 1746 N N . GLY A 1 212 ? 17.052 -2.783 -39.337 1.00 67.06 212 GLY A N 1
ATOM 1747 C CA . GLY A 1 212 ? 18.114 -3.382 -40.151 1.00 67.06 212 GLY A CA 1
ATOM 1748 C C . GLY A 1 212 ? 17.651 -4.624 -40.917 1.00 67.06 212 GLY A C 1
ATOM 1749 O O . GLY A 1 212 ? 17.907 -4.729 -42.114 1.00 67.06 212 GLY A O 1
ATOM 1750 N N . LEU A 1 213 ? 16.907 -5.524 -40.262 1.00 72.31 213 LEU A N 1
ATOM 1751 C CA . LEU A 1 213 ? 16.307 -6.692 -40.917 1.00 72.31 213 LEU A CA 1
ATOM 1752 C C . LEU A 1 213 ? 15.307 -6.285 -42.007 1.00 72.31 213 LEU A C 1
ATOM 1754 O O . LEU A 1 213 ? 15.363 -6.832 -43.104 1.00 72.31 213 LEU A O 1
ATOM 1758 N N . GLY A 1 214 ? 14.451 -5.291 -41.741 1.00 65.50 214 GLY A N 1
ATOM 1759 C CA . GLY A 1 214 ? 13.503 -4.759 -42.724 1.00 65.50 214 GLY A CA 1
ATOM 1760 C C . GLY A 1 214 ? 14.193 -4.201 -43.974 1.00 65.50 214 GLY A C 1
ATOM 1761 O O . GLY A 1 214 ? 13.821 -4.553 -45.097 1.00 65.50 214 GLY A O 1
ATOM 1762 N N . LEU A 1 215 ? 15.245 -3.397 -43.791 1.00 69.31 215 LEU A N 1
ATOM 1763 C CA . LEU A 1 215 ? 16.050 -2.861 -44.893 1.00 69.31 215 LEU A CA 1
ATOM 1764 C C . LEU A 1 215 ? 16.757 -3.968 -45.685 1.00 69.31 215 LEU A C 1
ATOM 1766 O O . LEU A 1 215 ? 16.734 -3.933 -46.913 1.00 69.31 215 LEU A O 1
ATOM 1770 N N . ALA A 1 216 ? 17.320 -4.974 -45.011 1.00 65.00 216 ALA A N 1
ATOM 1771 C CA . ALA A 1 216 ? 17.947 -6.115 -45.675 1.00 65.00 216 ALA A CA 1
ATOM 1772 C C . ALA A 1 216 ? 16.941 -6.904 -46.531 1.00 65.00 216 ALA A C 1
ATOM 1774 O O . ALA A 1 216 ? 17.241 -7.231 -47.678 1.00 65.00 216 ALA A O 1
ATOM 1775 N N . SER A 1 217 ? 15.725 -7.149 -46.029 1.00 68.31 217 SER A N 1
ATOM 1776 C CA . SER A 1 217 ? 14.676 -7.828 -46.803 1.00 68.31 217 SER A CA 1
ATOM 1777 C C . SER A 1 217 ? 14.213 -7.034 -48.031 1.00 68.31 217 SER A C 1
ATOM 1779 O O . SER A 1 217 ? 14.006 -7.626 -49.089 1.00 68.31 217 SER A O 1
ATOM 1781 N N . VAL A 1 218 ? 14.112 -5.701 -47.940 1.00 72.62 218 VAL A N 1
ATOM 1782 C CA . VAL A 1 218 ? 13.811 -4.848 -49.105 1.00 72.62 218 VAL A CA 1
ATOM 1783 C C . VAL A 1 218 ? 14.959 -4.883 -50.111 1.00 72.62 218 VAL A C 1
ATOM 1785 O O . VAL A 1 218 ? 14.714 -4.999 -51.309 1.00 72.62 218 VAL A O 1
ATOM 1788 N N . PHE A 1 219 ? 16.208 -4.843 -49.640 1.00 74.69 219 PHE A N 1
ATOM 1789 C CA . PHE A 1 219 ? 17.379 -4.909 -50.512 1.00 74.69 219 PHE A CA 1
ATOM 1790 C C . PHE A 1 219 ? 17.430 -6.231 -51.289 1.00 74.69 219 PHE A C 1
ATOM 1792 O O . PHE A 1 219 ? 17.641 -6.215 -52.496 1.00 74.69 219 PHE A O 1
ATOM 1799 N N . VAL A 1 220 ? 17.148 -7.364 -50.633 1.00 77.69 220 VAL A N 1
ATOM 1800 C CA . VAL A 1 220 ? 17.056 -8.681 -51.290 1.00 77.69 220 VAL A CA 1
ATOM 1801 C C . VAL A 1 220 ? 15.941 -8.713 -52.340 1.00 77.69 220 VAL A C 1
ATOM 1803 O O . VAL A 1 220 ? 16.164 -9.221 -53.435 1.00 77.69 220 VAL A O 1
ATOM 1806 N N . LEU A 1 221 ? 14.766 -8.143 -52.053 1.00 76.69 221 LEU A N 1
ATOM 1807 C CA . LEU A 1 221 ? 13.650 -8.096 -53.008 1.00 76.69 221 LEU A CA 1
ATOM 1808 C C . LEU A 1 221 ? 13.955 -7.219 -54.230 1.00 76.69 221 LEU A C 1
ATOM 1810 O O . LEU A 1 221 ? 13.669 -7.624 -55.354 1.00 76.69 221 LEU A O 1
ATOM 1814 N N . VAL A 1 222 ? 14.563 -6.047 -54.030 1.00 77.00 222 VAL A N 1
ATOM 1815 C CA . VAL A 1 222 ? 14.973 -5.152 -55.128 1.00 77.00 222 VAL A CA 1
ATOM 1816 C C . VAL A 1 222 ? 16.079 -5.793 -55.965 1.00 77.00 222 VAL A C 1
ATOM 1818 O O . VAL A 1 222 ? 16.027 -5.740 -57.192 1.00 77.00 222 VAL A O 1
ATOM 1821 N N . PHE A 1 223 ? 17.050 -6.443 -55.322 1.00 77.12 223 PHE A N 1
ATOM 1822 C CA . PHE A 1 223 ? 18.133 -7.132 -56.020 1.00 77.12 223 PHE A CA 1
ATOM 1823 C C . PHE A 1 223 ? 17.617 -8.334 -56.824 1.00 77.12 223 PHE A C 1
ATOM 1825 O O . PHE A 1 223 ? 18.009 -8.513 -57.973 1.00 77.12 223 PHE A O 1
ATOM 1832 N N . ALA A 1 224 ? 16.685 -9.115 -56.269 1.00 72.56 224 ALA A N 1
ATOM 1833 C CA . ALA A 1 224 ? 16.027 -10.201 -56.991 1.00 72.56 224 ALA A CA 1
ATOM 1834 C C . ALA A 1 224 ? 15.202 -9.683 -58.183 1.00 72.56 224 ALA A C 1
ATOM 1836 O O . ALA A 1 224 ? 15.272 -10.261 -59.262 1.00 72.56 224 ALA A O 1
ATOM 1837 N N . ALA A 1 225 ? 14.470 -8.575 -58.024 1.00 71.62 225 ALA A N 1
ATOM 1838 C CA . ALA A 1 225 ? 13.692 -7.976 -59.110 1.00 71.62 225 ALA A CA 1
ATOM 1839 C C . ALA A 1 225 ? 14.573 -7.430 -60.248 1.00 71.62 225 ALA A C 1
ATOM 1841 O O . ALA A 1 225 ? 14.207 -7.561 -61.410 1.00 71.62 225 ALA A O 1
ATOM 1842 N N . LEU A 1 226 ? 15.740 -6.858 -59.928 1.00 72.38 226 LEU A N 1
ATOM 1843 C CA . LEU A 1 226 ? 16.707 -6.370 -60.919 1.00 72.38 226 LEU A CA 1
ATOM 1844 C C . LEU A 1 226 ? 17.461 -7.495 -61.639 1.00 72.38 226 LEU A C 1
ATOM 1846 O O . LEU A 1 226 ? 17.924 -7.286 -62.751 1.00 72.38 226 LEU A O 1
ATOM 1850 N N . PHE A 1 227 ? 17.608 -8.666 -61.016 1.00 71.81 227 PHE A N 1
ATOM 1851 C CA . PHE A 1 227 ? 18.301 -9.807 -61.624 1.00 71.81 227 PHE A CA 1
ATOM 1852 C C . PHE A 1 227 ? 17.393 -10.644 -62.544 1.00 71.81 227 PHE A C 1
ATOM 1854 O O . PHE A 1 227 ? 17.888 -11.415 -63.361 1.00 71.81 227 PHE A O 1
ATOM 1861 N N . PHE A 1 228 ? 16.071 -10.513 -62.404 1.00 65.75 228 PHE A N 1
ATOM 1862 C CA . PHE A 1 228 ? 15.066 -11.224 -63.206 1.00 65.75 228 PHE A CA 1
ATOM 1863 C C . PHE A 1 228 ? 14.457 -10.382 -64.347 1.00 65.75 228 PHE A C 1
ATOM 1865 O O . PHE A 1 228 ? 13.512 -10.847 -64.988 1.00 65.75 228 PHE A O 1
ATOM 1872 N N . LEU A 1 229 ? 14.976 -9.174 -64.604 1.00 54.75 229 LEU A N 1
ATOM 1873 C CA . LEU A 1 229 ? 14.554 -8.268 -65.682 1.00 54.75 229 LEU A CA 1
ATOM 1874 C C . LEU A 1 229 ? 15.622 -8.194 -66.781 1.00 54.75 229 LEU A C 1
ATOM 1876 O O . LEU A 1 229 ? 15.229 -8.159 -67.967 1.00 54.75 229 LEU A O 1
#